Protein AF-A0A0R1V719-F1 (afdb_monomer)

Secondary structure (DSSP, 8-state):
-PEEEEEEE--TTS---TT-SEEEE-HHHHHHHHHSS--SS-S-HHHHHHHHHHHHTT--S-EEEE-TTTTSSHHHHHHHHHHHHHTT-SEEEEESBPSSP-SSS--BPPHHHHHHHHHHHHHH--TTSSEEEEEE--HHHHHHHHHHHHHHHHHHTT-SEEEEES--HHHHTT---SSEEEEE-TTS--EEEE-

Organism: NCBI:txid1423749

Mean predicted aligned error: 5.23 Å

pLDDT: mean 87.62, std 14.2, range [39.0, 98.62]

Radius of gyration: 15.35 Å; Cα contacts (8 Å, |Δi|>4): 385; chains: 1; bounding box: 34×35×38 Å

Sequence (195 aa):
MTMTKIIKKFHAATDVDPHAEIYYVDPTDFTQQFLGSPNEGLISGSEYIKFFGYLRQQTNQPMIADGQSGFGNPLNTYFTVKEFEYYGADIITINDQIFPSSTNQPKAADKYDFAGRIKAAIDAHQAASSEIWAKFDCFEEYGEAGLMERFQMAEQLGIDGAIFNRIPTDTINKITSSIKIATMNGDQAGQYHFE

Nearest PDB structures (foldseek):
  3b8i-assembly1_C  TM=9.139E-01  e=7.249E-12  Pseudomonas aeruginosa PAO1
  3b8i-assembly1_A  TM=8.740E-01  e=2.110E-11  Pseudomonas aeruginosa PAO1
  3b8i-assembly1_D  TM=8.810E-01  e=5.769E-11  Pseudomonas aeruginosa PAO1
  3eoo-assembly4_L  TM=8.649E-01  e=3.276E-11  Burkholderia pseudomallei 1655
  4iqe-assembly1_A  TM=8.303E-01  e=9.165E-10  Bacillus anthracis

Structure (mmCIF, N/CA/C/O backbone):
data_AF-A0A0R1V719-F1
#
_entry.id   AF-A0A0R1V719-F1
#
loop_
_atom_site.group_PDB
_atom_site.id
_atom_site.type_symbol
_atom_site.label_atom_id
_atom_site.label_alt_id
_atom_site.label_comp_id
_atom_site.label_asym_id
_atom_site.label_entity_id
_atom_site.label_seq_id
_atom_site.pdbx_PDB_ins_code
_atom_site.Cartn_x
_atom_site.Cartn_y
_atom_site.Cartn_z
_atom_site.occupancy
_atom_site.B_iso_or_equiv
_atom_site.auth_seq_id
_atom_site.auth_comp_id
_atom_site.auth_asym_id
_atom_site.auth_atom_id
_atom_site.pdbx_PDB_model_num
ATOM 1 N N . MET A 1 1 ? -17.915 17.485 -11.394 1.00 42.25 1 MET A N 1
ATOM 2 C CA . MET A 1 1 ? -17.016 18.433 -10.702 1.00 42.25 1 MET A CA 1
ATOM 3 C C . MET A 1 1 ? -16.173 17.565 -9.803 1.00 42.25 1 MET A C 1
ATOM 5 O O . MET A 1 1 ? -16.721 17.040 -8.845 1.00 42.25 1 MET A O 1
ATOM 9 N N . THR A 1 2 ? -14.926 17.324 -10.199 1.00 46.03 2 THR A N 1
ATOM 10 C CA . THR A 1 2 ? -13.982 16.447 -9.501 1.00 46.03 2 THR A CA 1
ATOM 11 C C . THR A 1 2 ? -13.874 16.908 -8.048 1.00 46.03 2 THR A C 1
ATOM 13 O O . THR A 1 2 ? -13.521 18.066 -7.806 1.00 46.03 2 THR A O 1
ATOM 16 N N . MET A 1 3 ? -14.266 16.074 -7.081 1.00 51.38 3 MET A N 1
ATOM 17 C CA . MET A 1 3 ? -14.085 16.420 -5.670 1.00 51.38 3 MET A CA 1
ATOM 18 C C . MET A 1 3 ? -12.651 16.083 -5.286 1.00 51.38 3 MET A C 1
ATOM 20 O O . MET A 1 3 ? -12.236 14.930 -5.372 1.00 51.38 3 MET A O 1
ATOM 24 N N . THR A 1 4 ? -11.893 17.090 -4.864 1.00 56.62 4 THR A N 1
ATOM 25 C CA . THR A 1 4 ? -10.553 16.881 -4.318 1.00 56.62 4 THR A CA 1
ATOM 26 C C . THR A 1 4 ? -10.663 16.779 -2.803 1.00 56.62 4 THR A C 1
ATOM 28 O O . THR A 1 4 ? -11.110 17.745 -2.187 1.00 56.62 4 THR A O 1
ATOM 31 N N . LYS A 1 5 ? -10.265 15.646 -2.205 1.00 62.75 5 LYS A N 1
ATOM 32 C CA . LYS A 1 5 ? -10.148 15.532 -0.740 1.00 62.75 5 LYS A CA 1
ATOM 33 C C . LYS A 1 5 ? -8.701 15.695 -0.290 1.00 62.75 5 LYS A C 1
ATOM 35 O O . LYS A 1 5 ? -7.787 15.187 -0.940 1.00 62.75 5 LYS A O 1
ATOM 40 N N . ILE A 1 6 ? -8.477 16.371 0.830 1.00 61.91 6 ILE A N 1
ATOM 41 C CA . ILE A 1 6 ? -7.132 16.558 1.389 1.00 61.91 6 ILE A CA 1
ATOM 42 C C . ILE A 1 6 ? -6.780 15.369 2.283 1.00 61.91 6 ILE A C 1
ATOM 44 O O . ILE A 1 6 ? -7.449 15.115 3.286 1.00 61.91 6 ILE A O 1
ATOM 48 N N . ILE A 1 7 ? -5.686 14.683 1.948 1.00 64.81 7 ILE A N 1
ATOM 49 C CA . ILE A 1 7 ? -5.080 13.668 2.810 1.00 64.81 7 ILE A CA 1
ATOM 50 C C . ILE A 1 7 ? -4.194 14.3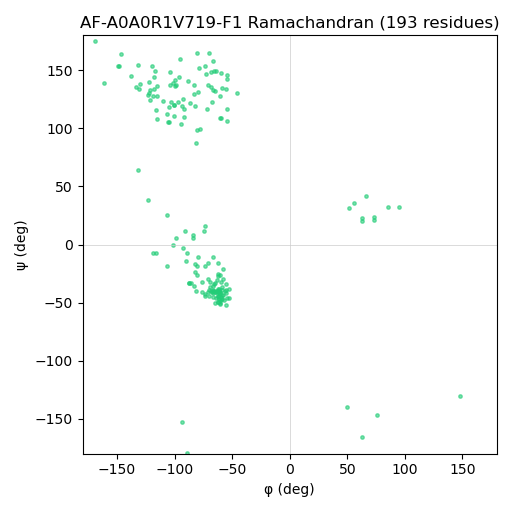85 3.808 1.00 64.81 7 ILE A C 1
ATOM 52 O O . ILE A 1 7 ? -3.337 15.179 3.421 1.00 64.81 7 ILE A O 1
ATOM 56 N N . LYS A 1 8 ? -4.349 14.087 5.095 1.00 69.94 8 LYS A N 1
ATOM 57 C CA . LYS A 1 8 ? -3.407 14.555 6.115 1.00 69.94 8 LYS A CA 1
ATOM 58 C C . LYS A 1 8 ? -2.696 13.371 6.738 1.00 69.94 8 LYS A C 1
ATOM 60 O O . LYS A 1 8 ? -3.317 12.360 7.045 1.00 69.94 8 LYS A O 1
ATOM 65 N N . LYS A 1 9 ? -1.385 13.484 6.938 1.00 71.94 9 LYS A N 1
ATOM 66 C CA . LYS A 1 9 ? -0.645 12.485 7.710 1.00 71.94 9 LYS A CA 1
ATOM 67 C C . LYS A 1 9 ? -1.144 12.508 9.149 1.00 71.94 9 LYS A C 1
ATOM 69 O O . LYS A 1 9 ? -1.257 13.589 9.738 1.00 71.94 9 LYS A O 1
ATOM 74 N N . PHE A 1 10 ? -1.429 11.338 9.708 1.00 72.69 10 PHE A N 1
ATOM 75 C CA . PHE A 1 10 ? -1.790 11.231 11.114 1.00 72.69 10 PHE A CA 1
ATOM 76 C C . PHE A 1 10 ? -0.529 11.317 11.975 1.00 72.69 10 PHE A C 1
ATOM 78 O O . PHE A 1 10 ? 0.170 10.329 12.185 1.00 72.69 10 PHE A O 1
ATOM 85 N N . HIS A 1 11 ? -0.269 12.494 12.534 1.00 68.44 11 HIS A N 1
ATOM 86 C CA . HIS A 1 11 ? 0.805 12.679 13.500 1.00 68.44 11 HIS A CA 1
ATOM 87 C C . HIS A 1 11 ? 0.240 12.544 14.917 1.00 68.44 11 HIS A C 1
ATOM 89 O O . HIS A 1 11 ? -0.401 13.457 15.428 1.00 68.44 11 HIS A O 1
ATOM 95 N N . ALA A 1 12 ? 0.497 11.405 15.564 1.00 58.25 12 ALA A N 1
ATOM 96 C CA . ALA A 1 12 ? -0.011 11.082 16.904 1.00 58.25 12 ALA A CA 1
ATOM 97 C C . ALA A 1 12 ? 0.380 12.096 18.002 1.00 58.25 12 ALA A C 1
ATOM 99 O O . ALA A 1 12 ? -0.260 12.151 19.047 1.00 58.25 12 ALA A O 1
ATOM 100 N N . ALA A 1 13 ? 1.442 12.877 17.775 1.00 55.28 13 ALA A N 1
ATOM 101 C CA . ALA A 1 13 ? 1.979 13.854 18.721 1.00 55.28 13 ALA A CA 1
ATOM 102 C C . ALA A 1 13 ? 1.359 15.262 18.604 1.00 55.28 13 ALA A C 1
ATOM 104 O O . ALA A 1 13 ? 1.668 16.125 19.424 1.00 55.28 13 ALA A O 1
ATOM 105 N N . THR A 1 14 ? 0.521 15.518 17.597 1.00 55.69 14 THR A N 1
ATOM 106 C CA . THR A 1 14 ? -0.147 16.813 17.381 1.00 55.69 14 THR A CA 1
ATOM 107 C C . THR A 1 14 ? -1.657 16.649 17.493 1.00 55.69 14 THR A C 1
ATOM 109 O O . THR A 1 14 ? -2.166 15.584 17.151 1.00 55.69 14 THR A O 1
ATOM 112 N N . ASP A 1 15 ? -2.365 17.690 17.948 1.00 58.31 15 ASP A N 1
ATOM 113 C CA . ASP A 1 15 ? -3.830 17.685 18.033 1.00 58.31 15 ASP A CA 1
ATOM 114 C C . ASP A 1 15 ? -4.452 17.141 16.737 1.00 58.31 15 ASP A C 1
ATOM 116 O O . ASP A 1 15 ? -4.083 17.556 15.634 1.00 58.31 15 ASP A O 1
ATOM 120 N N . VAL A 1 16 ? -5.383 16.190 16.881 1.00 65.31 16 VAL A N 1
ATOM 121 C CA . VAL A 1 16 ? -6.168 15.627 15.775 1.00 65.31 16 VAL A CA 1
ATOM 122 C C . VAL A 1 16 ? -6.841 16.788 15.053 1.00 65.31 16 VAL A C 1
ATOM 124 O O . VAL A 1 16 ? -7.768 17.392 15.585 1.00 65.31 16 VAL A O 1
ATOM 127 N N . ASP A 1 17 ? -6.348 17.125 13.861 1.00 67.50 17 ASP A N 1
ATOM 128 C CA . ASP A 1 17 ? -6.915 18.198 13.050 1.00 67.50 17 ASP A CA 1
ATOM 129 C C . ASP A 1 17 ? -8.387 17.889 12.707 1.00 67.50 17 ASP A C 1
ATOM 131 O O . ASP A 1 17 ? -8.650 17.021 11.868 1.00 67.50 17 ASP A O 1
ATOM 135 N N . PRO A 1 18 ? -9.366 18.605 13.291 1.00 63.94 18 PRO A N 1
ATOM 136 C CA . PRO A 1 18 ? -10.779 18.302 13.084 1.00 63.94 18 PRO A CA 1
ATOM 137 C C . PRO A 1 18 ? -11.237 18.561 11.639 1.00 63.94 18 PRO A C 1
ATOM 139 O O . PRO A 1 18 ? -12.340 18.161 11.269 1.00 63.94 18 PRO A O 1
ATOM 142 N N . HIS A 1 19 ? -10.406 19.217 10.823 1.00 68.75 19 HIS A N 1
ATOM 143 C CA . HIS A 1 19 ? -10.642 19.495 9.410 1.00 68.75 19 HIS A CA 1
ATOM 144 C C . HIS A 1 19 ? -9.936 18.505 8.472 1.00 68.75 19 HIS A C 1
ATOM 146 O O . HIS A 1 19 ? -9.922 18.726 7.261 1.00 68.75 19 HIS A O 1
ATOM 152 N N . ALA A 1 20 ? -9.293 17.452 8.984 1.00 68.56 20 ALA A N 1
ATOM 153 C CA . ALA A 1 20 ? -8.830 16.356 8.140 1.00 68.56 20 ALA A CA 1
ATOM 154 C C . ALA A 1 20 ? -10.037 15.598 7.570 1.00 68.56 20 ALA A C 1
ATOM 156 O O . ALA A 1 20 ? -10.872 15.101 8.321 1.00 68.56 20 ALA A O 1
ATOM 157 N N . GLU A 1 21 ? -10.124 15.500 6.244 1.00 79.06 21 GLU A N 1
ATOM 158 C CA . GLU A 1 21 ? -11.184 14.727 5.580 1.00 79.06 21 GLU A CA 1
ATOM 159 C C . GLU A 1 21 ? -10.873 13.230 5.560 1.00 79.06 21 GLU A C 1
ATOM 161 O O .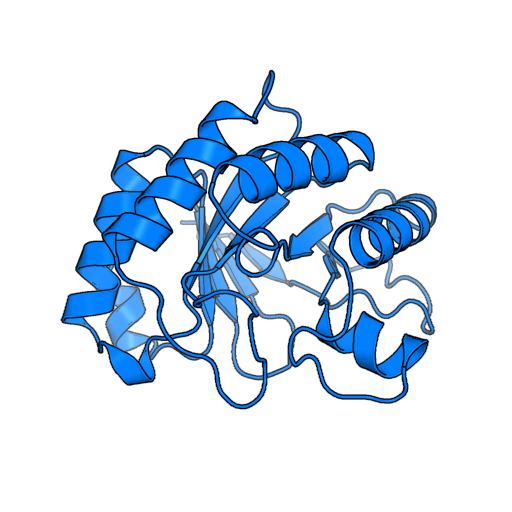 GLU A 1 21 ? -11.776 12.400 5.466 1.00 79.06 21 GLU A O 1
ATOM 166 N N . ILE A 1 22 ? -9.584 12.901 5.615 1.00 85.75 22 ILE A N 1
ATOM 167 C CA . ILE A 1 22 ? -9.057 11.548 5.701 1.00 85.75 22 ILE A CA 1
ATOM 168 C C . ILE A 1 22 ? -7.615 11.599 6.203 1.00 85.75 22 ILE A C 1
ATOM 170 O O . ILE A 1 22 ? -6.818 12.459 5.806 1.00 85.75 22 ILE A O 1
ATOM 174 N N . TYR A 1 23 ? -7.279 10.665 7.080 1.00 89.00 23 TYR A N 1
ATOM 175 C CA . TYR A 1 23 ? -5.934 10.504 7.597 1.00 89.00 23 TYR A CA 1
ATOM 176 C C . TYR A 1 23 ? -5.191 9.393 6.879 1.00 89.00 23 TYR A C 1
ATOM 178 O O . TYR A 1 23 ? -5.719 8.305 6.699 1.00 89.00 23 TYR A O 1
ATOM 186 N N . TYR A 1 24 ? -3.935 9.640 6.538 1.00 89.69 24 TYR A N 1
ATOM 187 C CA . TYR A 1 24 ? -3.004 8.609 6.103 1.00 89.69 24 TYR A CA 1
ATOM 188 C C . TYR A 1 24 ? -2.055 8.277 7.246 1.00 89.69 24 TYR A C 1
ATOM 190 O O . TYR A 1 24 ? -1.386 9.166 7.780 1.00 89.69 24 TYR A O 1
ATOM 198 N N . VAL A 1 25 ? -2.020 7.009 7.641 1.00 91.38 25 VAL A N 1
ATOM 199 C CA . VAL A 1 25 ? -1.093 6.522 8.660 1.00 91.38 25 VAL A CA 1
ATOM 200 C C . VAL A 1 25 ? 0.153 6.024 7.945 1.00 91.38 25 VAL A C 1
ATOM 202 O O . VAL A 1 25 ? 0.111 5.006 7.265 1.00 91.38 25 VAL A O 1
ATOM 205 N N . ASP A 1 26 ? 1.261 6.746 8.089 1.00 88.38 26 ASP A N 1
ATOM 206 C CA . ASP A 1 26 ? 2.525 6.422 7.426 1.00 88.38 26 ASP A CA 1
ATOM 207 C C . ASP A 1 26 ? 3.403 5.544 8.344 1.00 88.38 26 ASP A C 1
ATOM 209 O O . ASP A 1 26 ? 3.679 5.942 9.483 1.00 88.38 26 ASP A O 1
ATOM 213 N N . PRO A 1 27 ? 3.876 4.365 7.901 1.00 89.69 27 PRO A N 1
ATOM 214 C CA . PRO A 1 27 ? 4.807 3.544 8.672 1.00 89.69 27 PRO A CA 1
ATOM 215 C C . PRO A 1 27 ? 6.125 4.265 8.974 1.00 89.69 27 PRO A C 1
ATOM 217 O O . PRO A 1 27 ? 6.740 3.981 9.998 1.00 89.69 27 PRO A O 1
ATOM 220 N N . THR A 1 28 ? 6.537 5.235 8.158 1.00 87.56 28 THR A N 1
ATOM 221 C CA . THR A 1 28 ? 7.732 6.063 8.393 1.00 87.56 28 THR A CA 1
ATOM 222 C C . THR A 1 28 ? 7.615 6.903 9.656 1.00 87.56 28 THR A C 1
ATOM 224 O O . THR A 1 28 ? 8.571 7.001 10.428 1.00 87.56 28 THR A O 1
ATOM 227 N N . ASP A 1 29 ? 6.431 7.455 9.922 1.00 84.38 29 ASP A N 1
ATOM 228 C CA . ASP A 1 29 ? 6.191 8.226 11.141 1.00 84.38 29 ASP A CA 1
ATOM 229 C C . ASP A 1 29 ? 6.274 7.307 12.367 1.00 84.38 29 ASP A C 1
ATOM 231 O O . ASP A 1 29 ? 6.863 7.675 13.387 1.00 84.38 29 ASP A O 1
ATOM 235 N N . PHE A 1 30 ? 5.753 6.081 12.248 1.00 88.75 30 PHE A N 1
ATOM 236 C CA . PHE A 1 30 ? 5.848 5.077 13.302 1.00 88.75 30 PHE A CA 1
ATOM 237 C C . PHE A 1 30 ? 7.296 4.646 13.564 1.00 88.75 30 PHE A C 1
ATOM 239 O O . PHE A 1 30 ? 7.730 4.697 14.713 1.00 88.75 30 PHE A O 1
ATOM 246 N N . THR A 1 31 ? 8.079 4.273 12.543 1.00 90.38 31 THR A N 1
ATOM 247 C CA . THR A 1 31 ? 9.481 3.853 12.747 1.00 90.38 31 THR A CA 1
ATOM 248 C C . THR A 1 31 ? 10.323 4.971 13.342 1.00 90.38 31 THR A C 1
ATOM 250 O O . THR A 1 31 ? 11.131 4.727 14.241 1.00 90.38 31 THR A O 1
ATOM 253 N N . GLN A 1 32 ? 10.111 6.209 12.892 1.00 88.19 32 GLN A N 1
ATOM 254 C CA . GLN A 1 32 ? 10.855 7.357 13.391 1.00 88.19 32 GLN A CA 1
ATOM 255 C C . GLN A 1 32 ? 10.530 7.648 14.860 1.00 88.19 32 GLN A C 1
ATOM 257 O O . GLN A 1 32 ? 11.436 7.956 15.632 1.00 88.19 32 GLN A O 1
ATOM 262 N N . GLN A 1 33 ? 9.265 7.533 15.267 1.00 85.94 33 GLN A N 1
ATOM 263 C CA . GLN A 1 33 ? 8.849 7.768 16.654 1.00 85.94 33 GLN A CA 1
ATOM 264 C C . GLN A 1 33 ? 9.210 6.602 17.579 1.00 85.94 33 GLN A C 1
ATOM 266 O O . GLN A 1 33 ? 9.648 6.822 18.706 1.00 85.94 33 GLN A O 1
ATOM 271 N N . PHE A 1 34 ? 9.028 5.368 17.111 1.00 87.62 34 PHE A N 1
ATOM 272 C CA . PHE A 1 34 ? 9.195 4.166 17.922 1.00 87.62 34 PHE A CA 1
ATOM 273 C C . PHE A 1 34 ? 10.661 3.738 18.045 1.00 87.62 34 PHE A C 1
ATOM 275 O O . PHE A 1 34 ? 11.097 3.341 19.123 1.00 87.62 34 PHE A O 1
ATOM 282 N N . LEU A 1 35 ? 11.434 3.844 16.958 1.00 90.56 35 LEU A N 1
ATOM 283 C CA . LEU A 1 35 ? 12.819 3.363 16.879 1.00 90.56 35 LEU A CA 1
ATOM 284 C C . LEU A 1 35 ? 13.851 4.479 16.669 1.00 90.56 35 LEU A C 1
ATOM 286 O O . LEU A 1 35 ? 15.050 4.197 16.655 1.00 90.56 35 LEU A O 1
ATOM 290 N N . GLY A 1 36 ? 13.430 5.727 16.432 1.00 90.44 36 GLY A N 1
ATOM 291 C CA . GLY A 1 36 ? 14.355 6.801 16.052 1.00 90.44 36 GLY A CA 1
ATOM 292 C C . GLY A 1 36 ? 15.060 6.549 14.714 1.00 90.44 36 GLY A C 1
ATOM 293 O O . GLY A 1 36 ? 16.135 7.099 14.490 1.00 90.44 36 GLY A O 1
ATOM 294 N N . SER A 1 37 ? 14.497 5.680 13.868 1.00 90.00 37 SER A N 1
ATOM 295 C CA . SER A 1 37 ? 15.168 5.082 12.709 1.00 90.00 37 SER A CA 1
ATOM 296 C C . SER A 1 37 ? 14.314 5.179 11.437 1.00 90.00 37 SER A C 1
ATOM 298 O O . SER A 1 37 ? 13.082 5.235 11.531 1.00 90.00 37 SER A O 1
ATOM 300 N N . PRO A 1 38 ? 14.940 5.165 10.244 1.00 87.75 38 PRO A N 1
ATOM 301 C CA . PRO A 1 38 ? 14.213 5.180 8.979 1.00 87.75 38 PRO A CA 1
ATOM 302 C C . PRO A 1 38 ? 13.413 3.888 8.762 1.00 87.75 38 PRO A C 1
ATOM 304 O O . PRO A 1 38 ? 13.729 2.830 9.313 1.00 87.75 38 PRO A O 1
ATOM 307 N N . ASN A 1 39 ? 12.387 3.972 7.917 1.00 88.50 39 ASN A N 1
ATOM 308 C CA . ASN A 1 39 ? 11.540 2.840 7.563 1.00 88.50 39 ASN A CA 1
ATOM 309 C C . ASN A 1 39 ? 12.186 1.968 6.481 1.00 88.50 39 ASN A C 1
ATOM 311 O O . ASN A 1 39 ? 11.979 2.162 5.282 1.00 88.50 39 ASN A O 1
ATOM 315 N N . GLU A 1 40 ? 12.996 1.025 6.958 1.00 91.81 40 GLU A N 1
ATOM 316 C CA . GLU A 1 40 ? 13.825 0.101 6.175 1.00 91.81 40 GLU A CA 1
ATOM 317 C C . GLU A 1 40 ? 13.506 -1.366 6.519 1.00 91.81 40 GLU A C 1
ATOM 319 O O . GLU A 1 40 ? 14.402 -2.195 6.679 1.00 91.81 40 GLU A O 1
ATOM 324 N N . GLY A 1 41 ? 12.225 -1.686 6.740 1.00 90.62 41 GLY A N 1
ATOM 325 C CA . GLY A 1 41 ? 11.809 -3.046 7.110 1.00 90.62 41 GLY A CA 1
ATOM 326 C C . GLY A 1 41 ? 12.147 -3.467 8.538 1.00 90.62 41 GLY A C 1
ATOM 327 O O . GLY A 1 41 ? 12.252 -4.658 8.816 1.00 90.62 41 GLY A O 1
ATOM 328 N N . LEU A 1 42 ? 12.364 -2.502 9.435 1.00 91.50 42 LEU A N 1
ATOM 329 C CA . LEU A 1 42 ? 12.803 -2.759 10.813 1.00 91.50 42 LEU A CA 1
ATOM 330 C C . LEU A 1 42 ? 11.667 -3.175 11.758 1.00 91.50 42 LEU A C 1
ATOM 332 O O . LEU A 1 42 ? 11.934 -3.704 12.833 1.00 91.50 42 LEU A O 1
ATOM 336 N N . ILE A 1 43 ? 10.420 -2.905 11.376 1.00 91.88 43 ILE A N 1
ATOM 337 C CA . ILE A 1 43 ? 9.229 -3.161 12.188 1.00 91.88 43 ILE A CA 1
ATOM 338 C C . ILE A 1 43 ? 8.485 -4.391 11.686 1.00 91.88 43 ILE A C 1
ATOM 340 O O . ILE A 1 43 ? 8.443 -4.672 10.486 1.00 91.88 43 ILE A O 1
ATOM 344 N N . SER A 1 44 ? 7.843 -5.106 12.603 1.00 93.62 44 SER A N 1
ATOM 345 C CA . SER A 1 44 ? 6.875 -6.133 12.230 1.00 93.62 44 SER A CA 1
ATOM 346 C C . SER A 1 44 ? 5.525 -5.514 11.856 1.00 93.62 44 SER A C 1
ATOM 348 O O . SER A 1 44 ? 5.120 -4.483 12.401 1.00 93.62 44 SER A O 1
ATOM 350 N N . GLY A 1 45 ? 4.775 -6.201 10.987 1.00 94.81 45 GLY A N 1
ATOM 351 C CA . GLY A 1 45 ? 3.394 -5.819 10.681 1.00 94.81 45 GLY A CA 1
ATOM 352 C C . GLY A 1 45 ? 2.522 -5.756 11.937 1.00 94.81 45 GLY A C 1
ATOM 353 O O . GLY A 1 45 ? 1.784 -4.796 12.120 1.00 94.81 45 GLY A O 1
ATOM 354 N N . SER A 1 46 ? 2.684 -6.702 12.867 1.00 95.19 46 SER A N 1
ATOM 355 C CA . SER A 1 46 ? 1.928 -6.730 14.125 1.00 95.19 46 SER A CA 1
ATOM 356 C C . SER A 1 46 ? 2.158 -5.506 15.021 1.00 95.19 46 SER A C 1
ATOM 358 O O . SER A 1 46 ? 1.215 -5.024 15.649 1.00 95.19 46 SER A O 1
ATOM 360 N N . GLU A 1 47 ? 3.389 -4.986 15.098 1.00 95.12 47 GLU A N 1
ATOM 361 C CA . GLU A 1 47 ? 3.683 -3.775 15.881 1.00 95.12 47 GLU A CA 1
ATOM 362 C C . GLU A 1 47 ? 2.996 -2.554 15.272 1.00 95.12 47 GLU A C 1
ATOM 364 O O . GLU A 1 47 ? 2.355 -1.776 15.982 1.00 95.12 47 GLU A O 1
ATOM 369 N N . TYR A 1 48 ? 3.083 -2.429 13.950 1.00 95.88 48 TYR A N 1
ATOM 370 C CA . TYR A 1 48 ? 2.514 -1.311 13.216 1.00 95.88 48 TYR A CA 1
ATOM 371 C C . TYR A 1 48 ? 0.980 -1.327 13.191 1.00 95.88 48 TYR A C 1
ATOM 373 O O . TYR A 1 48 ? 0.345 -0.310 13.463 1.00 95.88 48 TYR A O 1
ATOM 381 N N . ILE A 1 49 ? 0.365 -2.485 12.948 1.00 96.50 49 ILE A N 1
ATOM 382 C CA . ILE A 1 49 ? -1.094 -2.648 12.954 1.00 96.50 49 ILE A CA 1
ATOM 383 C C . ILE A 1 49 ? -1.670 -2.333 14.342 1.00 96.50 49 ILE A C 1
ATOM 385 O O . ILE A 1 49 ? -2.684 -1.645 14.474 1.00 96.50 49 ILE A O 1
ATOM 389 N N . LYS A 1 50 ? -0.993 -2.766 15.410 1.00 95.44 50 LYS A N 1
ATOM 390 C CA . LYS A 1 50 ? -1.401 -2.424 16.776 1.00 95.44 50 LYS A CA 1
ATOM 391 C C . LYS A 1 50 ? -1.315 -0.919 17.038 1.00 95.44 50 LYS A C 1
ATOM 393 O O . LYS A 1 50 ? -2.205 -0.365 17.682 1.00 95.44 50 LYS A O 1
ATOM 398 N N . PHE A 1 51 ? -0.272 -0.260 16.532 1.00 94.19 51 PHE A N 1
ATOM 399 C CA . PHE A 1 51 ? -0.154 1.195 16.589 1.00 94.19 51 PHE A CA 1
ATOM 400 C C . PHE A 1 51 ? -1.287 1.895 15.829 1.00 94.19 51 PHE A C 1
ATOM 402 O O . PHE A 1 51 ? -1.912 2.797 16.387 1.00 94.19 51 PHE A O 1
ATOM 409 N N . PHE A 1 52 ? -1.626 1.430 14.623 1.00 95.19 52 PHE A N 1
ATOM 410 C CA . PHE A 1 52 ? -2.782 1.917 13.865 1.00 95.19 52 PHE A CA 1
ATOM 411 C C . PHE A 1 52 ? -4.071 1.865 14.702 1.00 95.19 52 PHE A C 1
ATOM 413 O O . PHE A 1 52 ? -4.793 2.858 14.793 1.00 95.19 52 PHE A O 1
ATOM 420 N N . GLY A 1 53 ? -4.316 0.751 15.400 1.00 95.00 53 GLY A N 1
ATOM 421 C CA . GLY A 1 53 ? -5.470 0.601 16.291 1.00 95.00 53 GLY A CA 1
ATOM 422 C C . GLY A 1 53 ? -5.521 1.619 17.438 1.00 95.00 53 GLY A C 1
ATOM 423 O O . GLY A 1 53 ? -6.610 2.031 17.840 1.00 95.00 53 GLY A O 1
ATOM 424 N N . TYR A 1 54 ? -4.374 2.073 17.955 1.00 93.44 54 TYR A N 1
ATOM 425 C CA . TYR A 1 54 ? -4.340 3.156 18.947 1.00 93.44 54 TYR A CA 1
ATOM 426 C C . TYR A 1 54 ? -4.723 4.507 18.342 1.00 93.44 54 TYR A C 1
ATOM 428 O O . TYR A 1 54 ? -5.453 5.266 18.980 1.00 93.44 54 TYR A O 1
ATOM 436 N N . LEU A 1 55 ? -4.281 4.793 17.114 1.00 91.62 55 LEU A N 1
ATOM 437 C CA . LEU A 1 55 ? -4.653 6.019 16.402 1.00 91.62 55 LEU A CA 1
ATOM 438 C C . LEU A 1 55 ? -6.142 6.044 16.065 1.00 91.62 55 LEU A C 1
ATOM 440 O O . LEU A 1 55 ? -6.793 7.070 16.259 1.00 91.62 55 LEU A O 1
ATOM 444 N N . ARG A 1 56 ? -6.709 4.903 15.653 1.00 92.19 56 ARG A N 1
ATOM 445 C CA . ARG A 1 56 ? -8.144 4.786 15.367 1.00 92.19 56 ARG A CA 1
ATOM 446 C C . ARG A 1 56 ? -9.021 5.142 16.566 1.00 92.19 56 ARG A C 1
ATOM 448 O O . ARG A 1 56 ? -10.110 5.669 16.388 1.00 92.19 56 ARG A O 1
ATOM 455 N N . GLN A 1 57 ? -8.556 4.922 17.796 1.00 92.38 57 GLN A N 1
ATOM 456 C CA . GLN A 1 57 ? -9.302 5.318 18.999 1.00 92.38 57 GLN A CA 1
ATOM 457 C C . GLN A 1 57 ? -9.340 6.837 19.226 1.00 92.38 57 GLN A C 1
ATOM 459 O O . GLN A 1 57 ? -10.158 7.308 20.013 1.00 92.38 57 GLN A O 1
ATOM 464 N N . GLN A 1 58 ? -8.473 7.604 18.560 1.00 90.12 58 GLN A N 1
ATOM 465 C CA . GLN A 1 58 ? -8.389 9.059 18.717 1.00 90.12 58 GLN A CA 1
ATOM 466 C C . GLN A 1 58 ? -9.290 9.823 17.740 1.00 90.12 58 GLN A C 1
ATOM 468 O O . GLN A 1 58 ? -9.504 11.020 17.923 1.00 90.12 58 GLN A O 1
ATOM 473 N N . THR A 1 59 ? -9.818 9.174 16.697 1.00 87.50 59 THR A N 1
ATOM 474 C CA . THR A 1 59 ? -10.649 9.842 15.690 1.00 87.50 59 THR A CA 1
ATOM 475 C C . THR A 1 59 ? -11.695 8.920 15.075 1.00 87.50 59 THR A C 1
ATOM 477 O O . THR A 1 59 ? -11.506 7.714 14.960 1.00 87.50 59 THR A O 1
ATOM 480 N N . ASN A 1 60 ? -12.791 9.514 14.608 1.00 88.44 60 ASN A N 1
ATOM 481 C CA . ASN A 1 60 ? -13.754 8.834 13.743 1.00 88.44 60 ASN A CA 1
ATOM 482 C C . ASN A 1 60 ? -13.605 9.219 12.265 1.00 88.44 60 ASN A C 1
ATOM 484 O O . ASN A 1 60 ? -14.378 8.728 11.445 1.00 88.44 60 ASN A O 1
ATOM 488 N N . GLN A 1 61 ? -12.655 10.101 11.930 1.00 89.12 61 GLN A N 1
ATOM 489 C CA . GLN A 1 61 ? -12.375 10.441 10.536 1.00 89.12 61 GLN A CA 1
ATOM 490 C C . GLN A 1 61 ? -11.864 9.209 9.778 1.00 89.12 61 GLN A C 1
ATOM 492 O O . GLN A 1 61 ? -11.197 8.373 10.394 1.00 89.12 61 GLN A O 1
ATOM 497 N N . PRO A 1 62 ? -12.134 9.101 8.464 1.00 90.94 62 PRO A N 1
ATOM 498 C CA . PRO A 1 62 ? -11.614 8.013 7.649 1.00 90.94 62 PRO A CA 1
ATOM 499 C C . PRO A 1 62 ? -10.088 7.895 7.745 1.00 90.94 62 PRO A C 1
ATOM 501 O O . PRO A 1 62 ? -9.384 8.909 7.796 1.00 90.94 62 PRO A O 1
ATOM 504 N N . MET A 1 63 ? -9.570 6.668 7.750 1.00 92.31 63 MET A N 1
ATOM 505 C CA . MET A 1 63 ? -8.144 6.368 7.875 1.00 92.31 63 MET A CA 1
ATOM 506 C C . MET A 1 63 ? -7.665 5.385 6.806 1.00 92.31 63 MET A C 1
ATOM 508 O O . MET A 1 63 ? -8.263 4.332 6.588 1.00 92.31 63 MET A O 1
ATOM 512 N N . ILE A 1 64 ? -6.529 5.715 6.197 1.00 94.19 64 ILE A N 1
ATOM 513 C CA . ILE A 1 64 ? -5.767 4.845 5.306 1.00 94.19 64 ILE A CA 1
ATOM 514 C C . ILE A 1 64 ? -4.653 4.195 6.116 1.00 94.19 64 ILE A C 1
ATOM 516 O O . ILE A 1 64 ? -3.814 4.893 6.695 1.00 94.19 64 ILE A O 1
ATOM 520 N N . ALA A 1 65 ? -4.634 2.871 6.127 1.00 95.44 65 ALA A N 1
ATOM 521 C CA . ALA A 1 65 ? -3.534 2.068 6.628 1.00 95.44 65 ALA A CA 1
ATOM 522 C C . ALA A 1 65 ? -2.566 1.741 5.481 1.00 95.44 65 ALA A C 1
ATOM 524 O O . ALA A 1 65 ? -2.944 1.039 4.538 1.00 95.44 65 ALA A O 1
ATOM 525 N N . ASP A 1 66 ? -1.315 2.211 5.554 1.00 95.12 66 ASP A N 1
ATOM 526 C CA . ASP A 1 66 ? -0.284 1.778 4.606 1.00 95.12 66 ASP A CA 1
ATOM 527 C C . ASP A 1 66 ? 0.290 0.420 5.022 1.00 95.12 66 ASP A C 1
ATOM 529 O O . ASP A 1 66 ? 1.168 0.315 5.877 1.00 95.12 66 ASP A O 1
ATOM 533 N N . GLY A 1 67 ? -0.212 -0.642 4.392 1.00 96.06 67 GLY A N 1
ATOM 534 C CA . GLY A 1 67 ? 0.209 -2.020 4.625 1.00 96.06 67 GLY A CA 1
ATOM 535 C C . GLY A 1 67 ? 1.568 -2.394 4.029 1.00 96.06 67 GLY A C 1
ATOM 536 O O . GLY A 1 67 ? 1.890 -3.583 3.985 1.00 96.06 67 GLY A O 1
ATOM 537 N N . GLN A 1 68 ? 2.364 -1.425 3.566 1.00 95.69 68 GLN A N 1
ATOM 538 C CA . GLN A 1 68 ? 3.650 -1.625 2.900 1.00 95.69 68 GLN A CA 1
ATOM 539 C C . GLN A 1 68 ? 3.539 -2.663 1.773 1.00 95.69 68 GLN A C 1
ATOM 541 O O . GLN A 1 68 ? 2.547 -2.726 1.052 1.00 95.69 68 GLN A O 1
ATOM 546 N N . SER A 1 69 ? 4.540 -3.527 1.643 1.00 96.25 69 SER A N 1
ATOM 547 C CA . SER A 1 69 ? 4.565 -4.686 0.756 1.00 96.25 69 SER A CA 1
ATOM 548 C C . SER A 1 69 ? 3.675 -5.847 1.244 1.00 96.25 69 SER A C 1
ATOM 550 O O . SER A 1 69 ? 3.848 -6.975 0.784 1.00 96.25 69 SER A O 1
ATOM 552 N N . GLY A 1 70 ? 2.753 -5.625 2.187 1.00 96.56 70 GLY A N 1
ATOM 553 C CA . GLY A 1 70 ? 1.942 -6.677 2.812 1.00 96.56 70 GLY A CA 1
ATOM 554 C C . GLY A 1 70 ? 2.724 -7.548 3.801 1.00 96.56 70 GLY A C 1
ATOM 555 O O . GLY A 1 70 ? 2.357 -8.701 4.019 1.00 96.56 70 GLY A O 1
ATOM 556 N N . PHE A 1 71 ? 3.826 -7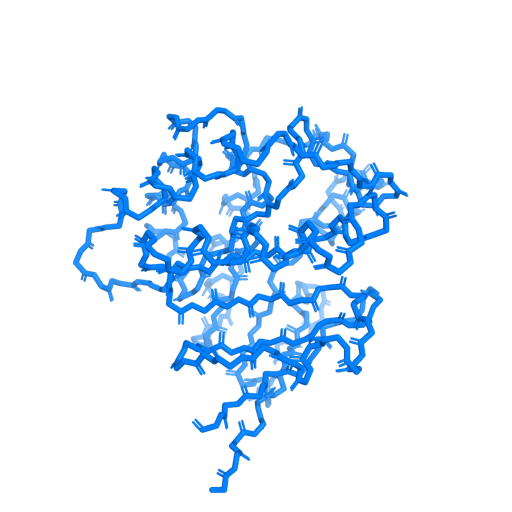.012 4.342 1.00 96.94 71 PHE A N 1
ATOM 557 C CA . PHE A 1 71 ? 4.684 -7.615 5.374 1.00 96.94 71 PHE A CA 1
ATOM 558 C C . PHE A 1 71 ? 5.164 -9.051 5.093 1.00 96.94 71 PHE A C 1
ATOM 560 O O . PHE A 1 71 ? 5.379 -9.838 6.018 1.00 96.94 71 PHE A O 1
ATOM 567 N N . GLY A 1 72 ? 5.349 -9.403 3.818 1.00 95.69 72 GLY A N 1
ATOM 568 C CA . GLY A 1 72 ? 5.919 -10.684 3.415 1.00 95.69 72 GLY A CA 1
ATOM 569 C C . GLY A 1 72 ? 5.351 -11.196 2.098 1.00 95.69 72 GLY A C 1
ATOM 570 O O . GLY A 1 72 ? 5.328 -10.491 1.092 1.00 95.69 72 GLY A O 1
ATOM 571 N N . ASN A 1 73 ? 4.932 -12.459 2.102 1.00 97.25 73 ASN A N 1
ATOM 572 C CA . ASN A 1 73 ? 4.358 -13.135 0.941 1.00 97.25 73 ASN A CA 1
ATOM 573 C C . ASN A 1 73 ? 2.820 -12.936 0.876 1.00 97.25 73 ASN A C 1
ATOM 575 O O . ASN A 1 73 ? 2.245 -12.314 1.770 1.00 97.25 73 ASN A O 1
ATOM 579 N N . PRO A 1 74 ? 2.116 -13.497 -0.128 1.00 98.12 74 PRO A N 1
ATOM 580 C CA . PRO A 1 74 ? 0.661 -13.361 -0.235 1.00 98.12 74 PRO A CA 1
ATOM 581 C C . PRO A 1 74 ? -0.133 -13.820 1.003 1.00 98.12 74 PRO A C 1
ATOM 583 O O . PRO A 1 74 ? -1.138 -13.203 1.340 1.00 98.12 74 PRO A O 1
ATOM 586 N N . LEU A 1 75 ? 0.311 -14.853 1.730 1.00 97.50 75 LEU A N 1
ATOM 587 C CA . LEU A 1 75 ? -0.351 -15.274 2.972 1.00 97.50 75 LEU A CA 1
ATOM 588 C C . LEU A 1 75 ? -0.178 -14.233 4.080 1.00 97.50 75 LEU A C 1
ATOM 590 O O . LEU A 1 75 ? -1.130 -13.966 4.808 1.00 97.50 75 LEU A O 1
ATOM 594 N N . ASN A 1 76 ? 1.006 -13.622 4.194 1.00 97.88 76 ASN A N 1
ATOM 595 C CA . ASN A 1 76 ? 1.206 -12.500 5.113 1.00 97.88 76 ASN A CA 1
ATOM 596 C C . ASN A 1 76 ? 0.271 -11.345 4.752 1.00 97.88 76 ASN A C 1
ATOM 598 O O . ASN A 1 76 ? -0.443 -10.858 5.621 1.00 97.88 76 ASN A O 1
ATOM 602 N N . THR A 1 77 ? 0.198 -10.997 3.463 1.00 98.25 77 THR A N 1
ATOM 603 C CA . THR A 1 77 ? -0.676 -9.927 2.966 1.00 98.25 77 THR A CA 1
ATOM 604 C C . THR A 1 77 ? -2.143 -10.186 3.302 1.00 98.25 77 THR A C 1
ATOM 606 O O . THR A 1 77 ? -2.824 -9.281 3.778 1.00 98.25 77 THR A O 1
ATOM 609 N N . TYR A 1 78 ? -2.614 -11.426 3.128 1.00 97.50 78 TYR A N 1
ATOM 610 C CA . TYR A 1 78 ? -3.974 -11.816 3.496 1.00 97.50 78 TYR A CA 1
ATOM 611 C C . TYR A 1 78 ? -4.265 -11.492 4.970 1.00 97.50 78 TYR A C 1
ATOM 613 O O . TYR A 1 78 ? -5.241 -10.815 5.281 1.00 97.50 78 TYR A O 1
ATOM 621 N N . PHE A 1 79 ? -3.402 -11.929 5.894 1.00 96.38 79 PHE A N 1
ATOM 622 C CA . PHE A 1 79 ? -3.606 -11.670 7.324 1.00 96.38 79 PHE A CA 1
ATOM 623 C C . PHE A 1 79 ? -3.429 -10.197 7.695 1.00 96.38 79 PHE A C 1
ATOM 625 O O . PHE A 1 79 ? -4.206 -9.694 8.501 1.00 96.38 79 PHE A O 1
ATOM 632 N N . THR A 1 80 ? -2.485 -9.488 7.073 1.00 96.75 80 THR A N 1
ATOM 633 C CA . THR A 1 80 ? -2.315 -8.039 7.245 1.00 96.75 80 THR A CA 1
ATOM 634 C C . THR A 1 80 ? -3.614 -7.289 6.962 1.00 96.75 80 THR A C 1
ATOM 636 O O . THR A 1 80 ? -4.017 -6.454 7.769 1.00 96.75 80 THR A O 1
ATOM 639 N N . VAL A 1 81 ? -4.305 -7.613 5.864 1.00 96.94 81 VAL A N 1
ATOM 640 C CA . VAL A 1 81 ? -5.599 -6.994 5.537 1.00 96.94 81 VAL A CA 1
ATOM 641 C C . VAL A 1 81 ? -6.642 -7.297 6.610 1.00 96.94 81 VAL A C 1
ATOM 643 O O . VAL A 1 81 ? -7.253 -6.368 7.134 1.00 96.94 81 VAL A O 1
ATOM 646 N N . LYS A 1 82 ? -6.793 -8.569 7.010 1.00 95.69 82 LYS A N 1
ATOM 647 C CA . LYS A 1 82 ? -7.748 -8.968 8.063 1.00 95.69 82 LYS A CA 1
ATOM 648 C C . LYS A 1 82 ? -7.528 -8.204 9.367 1.00 95.69 82 LYS A C 1
ATOM 650 O O . LYS A 1 82 ? -8.492 -7.834 10.034 1.00 95.69 82 LYS A O 1
ATOM 655 N N . GLU A 1 83 ? -6.274 -8.017 9.764 1.00 96.06 83 GLU A N 1
ATOM 656 C CA . GLU A 1 83 ? -5.954 -7.338 11.015 1.00 96.06 83 GLU A CA 1
ATOM 657 C C . GLU A 1 83 ? -6.197 -5.827 10.920 1.00 96.06 83 GLU A C 1
ATOM 659 O O . GLU A 1 83 ? -6.802 -5.266 11.830 1.00 96.06 83 GLU A O 1
ATOM 664 N N . PHE A 1 84 ? -5.816 -5.160 9.826 1.00 96.44 84 PHE A N 1
ATOM 665 C CA . PHE A 1 84 ? -6.150 -3.741 9.649 1.00 96.44 84 PHE A CA 1
ATOM 666 C C . PHE A 1 84 ? -7.662 -3.492 9.625 1.00 96.44 84 PHE A C 1
ATOM 668 O O . PHE A 1 84 ? -8.124 -2.559 10.282 1.00 96.44 84 PHE A O 1
ATOM 675 N N . GLU A 1 85 ? -8.434 -4.342 8.940 1.00 95.12 85 GLU A N 1
ATOM 676 C CA . GLU A 1 85 ? -9.904 -4.295 8.973 1.00 95.12 85 GLU A CA 1
ATOM 677 C C . GLU A 1 85 ? -10.427 -4.423 10.406 1.00 95.12 85 GLU A C 1
ATOM 679 O O . GLU A 1 85 ? -11.248 -3.622 10.850 1.00 95.12 85 GLU A O 1
ATOM 684 N N . TYR A 1 86 ? -9.915 -5.400 11.162 1.00 94.25 86 TYR A N 1
ATOM 685 C CA . TYR A 1 86 ? -10.289 -5.601 12.561 1.00 94.25 86 TYR A CA 1
ATOM 686 C C . TYR A 1 86 ? -10.003 -4.365 13.429 1.00 94.25 86 TYR A C 1
ATOM 688 O O . TYR A 1 86 ? -10.791 -4.035 14.317 1.00 94.25 86 TYR A O 1
ATOM 696 N N . TYR A 1 87 ? -8.904 -3.657 13.161 1.00 95.19 87 TYR A N 1
ATOM 697 C CA . TYR A 1 87 ? -8.547 -2.411 13.843 1.00 95.19 87 TYR A CA 1
ATOM 698 C C . TYR A 1 87 ? -9.218 -1.155 13.259 1.00 95.19 87 TYR A C 1
ATOM 700 O O . TYR A 1 87 ? -8.951 -0.054 13.743 1.00 95.19 87 TYR A O 1
ATOM 708 N N . GLY A 1 88 ? -10.127 -1.304 12.290 1.00 93.75 88 GLY A N 1
ATOM 709 C CA . GLY A 1 88 ? -10.990 -0.231 11.794 1.00 93.75 88 GLY A CA 1
ATOM 710 C C . GLY A 1 88 ? -10.375 0.639 10.699 1.00 93.75 88 GLY A C 1
ATOM 711 O O . GLY A 1 88 ? -10.647 1.840 10.662 1.00 93.75 88 GLY A O 1
ATOM 712 N N . ALA A 1 89 ? -9.523 0.073 9.842 1.00 94.94 89 ALA A N 1
ATOM 713 C CA . ALA A 1 89 ? -9.073 0.759 8.634 1.00 94.94 89 ALA A CA 1
ATOM 714 C C . ALA A 1 89 ? -10.229 0.955 7.643 1.00 94.94 89 ALA A C 1
ATOM 716 O O . ALA A 1 89 ? -10.956 0.010 7.354 1.00 94.94 89 ALA A O 1
ATOM 717 N N . ASP A 1 90 ? -10.372 2.168 7.104 1.00 94.75 90 ASP A N 1
ATOM 718 C CA . ASP A 1 90 ? -11.356 2.467 6.055 1.00 94.75 90 ASP A CA 1
ATOM 719 C C . ASP A 1 90 ? -10.774 2.185 4.663 1.00 94.75 90 ASP A C 1
ATOM 721 O O . ASP A 1 90 ? -11.487 1.771 3.753 1.00 94.75 90 ASP A O 1
ATOM 725 N N . ILE A 1 91 ? -9.464 2.394 4.501 1.00 95.50 91 ILE A N 1
ATOM 726 C CA . ILE A 1 91 ? -8.707 2.089 3.283 1.00 95.50 91 ILE A CA 1
ATOM 727 C C . ILE A 1 91 ? -7.425 1.361 3.681 1.00 95.50 91 ILE A C 1
ATOM 729 O O . ILE A 1 91 ? -6.733 1.783 4.607 1.00 95.50 91 ILE A O 1
ATOM 733 N N . ILE A 1 92 ? -7.073 0.292 2.973 1.00 97.12 92 ILE A N 1
ATOM 734 C CA . ILE A 1 92 ? -5.822 -0.445 3.171 1.00 97.12 92 ILE A CA 1
ATOM 735 C C . ILE A 1 92 ? -5.045 -0.426 1.862 1.00 97.12 92 ILE A C 1
ATOM 737 O O . ILE A 1 92 ? -5.559 -0.853 0.829 1.00 97.12 92 ILE A O 1
ATOM 741 N N . THR A 1 93 ? -3.798 0.048 1.893 1.00 97.56 93 THR A N 1
ATOM 742 C CA . THR A 1 93 ? -2.943 0.063 0.699 1.00 97.56 93 THR A CA 1
ATOM 743 C C . THR A 1 93 ? -1.899 -1.041 0.738 1.00 97.56 93 THR A C 1
ATOM 745 O O . THR A 1 93 ? -1.226 -1.203 1.755 1.00 97.56 93 THR A O 1
ATOM 748 N N . ILE A 1 94 ? -1.687 -1.723 -0.388 1.00 98.19 94 ILE A N 1
ATOM 749 C CA . ILE A 1 94 ? -0.548 -2.626 -0.608 1.00 98.19 94 ILE A CA 1
ATOM 750 C C . ILE A 1 94 ? 0.329 -2.050 -1.719 1.00 98.19 94 ILE A C 1
ATOM 752 O O . ILE A 1 94 ? -0.170 -1.729 -2.801 1.00 98.19 94 ILE A O 1
ATOM 756 N N . ASN A 1 95 ? 1.629 -1.909 -1.456 1.00 97.00 95 ASN A N 1
ATOM 757 C CA . ASN A 1 95 ? 2.576 -1.323 -2.396 1.00 97.00 95 ASN A CA 1
ATOM 758 C C . ASN A 1 95 ? 3.333 -2.348 -3.250 1.00 97.00 95 ASN A C 1
ATOM 760 O O . ASN A 1 95 ? 3.431 -3.538 -2.935 1.00 97.00 95 ASN A O 1
ATOM 764 N N . ASP A 1 96 ? 3.863 -1.862 -4.366 1.00 98.06 96 ASP A N 1
ATOM 765 C CA . ASP A 1 96 ? 4.549 -2.643 -5.395 1.00 98.06 96 ASP A CA 1
ATOM 766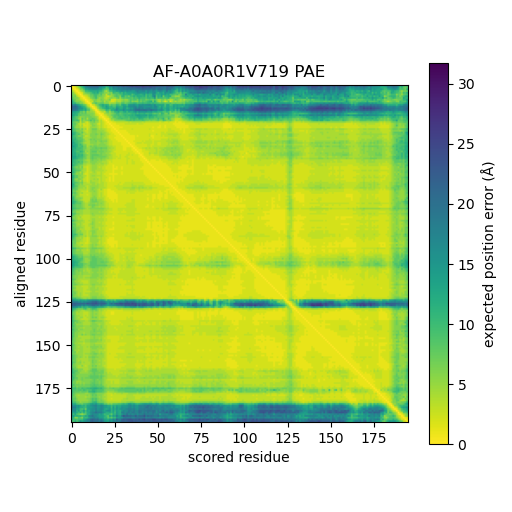 C C . ASP A 1 96 ? 6.029 -2.919 -5.111 1.00 98.06 96 ASP A C 1
ATOM 768 O O . ASP A 1 96 ? 6.725 -3.515 -5.942 1.00 98.06 96 ASP A O 1
ATOM 772 N N . GLN A 1 97 ? 6.495 -2.573 -3.911 1.00 97.81 97 GLN A N 1
ATOM 773 C CA . GLN A 1 97 ? 7.856 -2.849 -3.483 1.00 97.81 97 GLN A CA 1
ATOM 774 C C . GLN A 1 97 ? 8.064 -4.336 -3.167 1.00 97.81 97 GLN A C 1
ATOM 776 O O . GLN A 1 97 ? 7.129 -5.052 -2.781 1.00 97.81 97 GLN A O 1
ATOM 781 N N . ILE A 1 98 ? 9.305 -4.802 -3.294 1.00 97.19 98 ILE A N 1
ATOM 782 C CA . ILE A 1 98 ? 9.765 -6.067 -2.716 1.00 97.19 98 ILE A CA 1
ATOM 783 C C . ILE A 1 98 ? 9.747 -5.977 -1.185 1.00 97.19 98 ILE A C 1
ATOM 785 O O . ILE A 1 98 ? 9.932 -4.905 -0.617 1.00 97.19 98 ILE A O 1
ATOM 789 N N . PHE A 1 99 ? 9.516 -7.102 -0.507 1.00 95.25 99 PHE A N 1
ATOM 790 C CA . PHE A 1 99 ? 9.651 -7.170 0.945 1.00 95.25 99 PHE A CA 1
ATOM 791 C C . PHE A 1 99 ? 11.124 -7.409 1.353 1.00 95.25 99 PHE A C 1
ATOM 793 O O . PHE A 1 99 ? 11.765 -8.294 0.777 1.00 95.25 99 PHE A O 1
ATOM 800 N N . PRO A 1 100 ? 11.648 -6.714 2.381 1.00 94.25 100 PRO A N 1
ATOM 801 C CA . PRO A 1 100 ? 11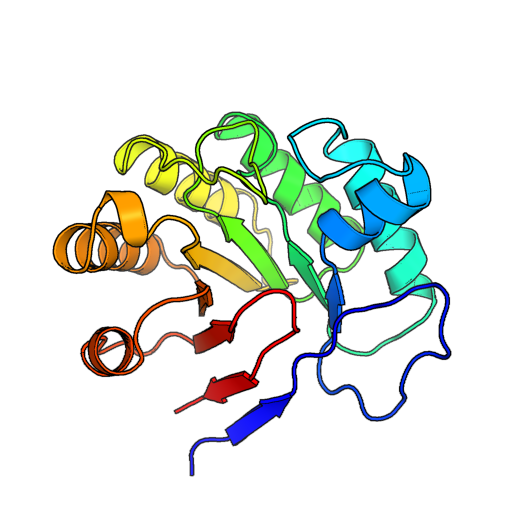.003 -5.612 3.096 1.00 94.25 100 PRO A CA 1
ATOM 802 C C . PRO A 1 100 ? 10.948 -4.316 2.275 1.00 94.25 100 PRO A C 1
ATOM 804 O O . PRO A 1 100 ? 11.877 -4.017 1.528 1.00 94.25 100 PRO A O 1
ATOM 807 N N . SER A 1 101 ? 9.880 -3.530 2.469 1.00 92.75 101 SER A N 1
ATOM 808 C CA . SER A 1 101 ? 9.758 -2.196 1.866 1.00 92.75 101 SER A CA 1
ATOM 809 C C . SER A 1 101 ? 10.770 -1.221 2.469 1.00 92.75 101 SER A C 1
ATOM 811 O O . SER A 1 101 ? 11.090 -1.290 3.659 1.00 92.75 101 SER A O 1
ATOM 813 N N . SER A 1 102 ? 11.218 -0.273 1.651 1.00 92.00 102 SER A N 1
ATOM 814 C CA . SER A 1 102 ? 12.172 0.771 2.016 1.00 92.00 102 SER A CA 1
ATOM 815 C C . SER A 1 102 ? 11.640 2.136 1.602 1.00 92.00 102 SER A C 1
ATOM 817 O O . SER A 1 102 ? 11.090 2.309 0.514 1.00 92.00 102 SER A O 1
ATOM 819 N N . THR A 1 103 ? 11.818 3.124 2.474 1.00 86.56 103 THR A N 1
ATOM 820 C CA . THR A 1 103 ? 11.461 4.514 2.157 1.00 86.56 103 THR A CA 1
ATOM 821 C C . THR A 1 103 ? 12.593 5.237 1.428 1.00 86.56 103 THR A C 1
ATOM 823 O O . THR A 1 103 ? 12.322 6.071 0.567 1.00 86.56 103 THR A O 1
ATOM 826 N N . ASN A 1 104 ? 13.859 4.913 1.719 1.00 86.81 104 ASN A N 1
ATOM 827 C CA . ASN A 1 104 ? 14.998 5.571 1.068 1.00 86.81 104 ASN A CA 1
ATOM 828 C C . ASN A 1 104 ? 15.410 4.908 -0.250 1.00 86.81 104 ASN A C 1
ATOM 830 O O . ASN A 1 104 ? 15.910 5.585 -1.145 1.00 86.81 104 ASN A O 1
ATOM 834 N N . GLN A 1 105 ? 15.258 3.588 -0.355 1.00 88.31 105 GLN A N 1
ATOM 835 C CA . GLN A 1 105 ? 15.652 2.791 -1.518 1.00 88.31 105 GLN A CA 1
ATOM 836 C C . GLN A 1 105 ? 14.513 1.846 -1.928 1.00 88.31 105 GLN A C 1
ATOM 838 O O . GLN A 1 105 ? 14.672 0.625 -1.831 1.00 88.31 105 GLN A O 1
ATOM 843 N N . PRO A 1 106 ? 13.358 2.387 -2.360 1.00 92.12 106 PRO A N 1
ATOM 844 C CA . PRO A 1 106 ? 12.239 1.567 -2.803 1.00 92.12 106 PRO A CA 1
ATOM 845 C C . PRO A 1 106 ? 12.670 0.712 -3.996 1.00 92.12 106 PRO A C 1
ATOM 847 O O . PRO A 1 106 ? 13.198 1.237 -4.973 1.00 92.12 106 PRO A O 1
ATOM 850 N N . LYS A 1 107 ? 12.432 -0.600 -3.915 1.00 96.31 107 LYS A N 1
ATOM 851 C CA . LYS A 1 107 ? 12.752 -1.552 -4.987 1.00 96.31 107 LYS A CA 1
ATOM 852 C C . LYS A 1 107 ? 11.523 -2.294 -5.449 1.00 96.31 107 LYS A C 1
ATOM 854 O O . LYS A 1 107 ? 10.794 -2.820 -4.611 1.00 96.31 107 LYS A O 1
ATOM 859 N N . ALA A 1 108 ? 11.313 -2.386 -6.756 1.00 97.81 108 ALA A N 1
ATOM 860 C CA . ALA A 1 108 ? 10.137 -3.038 -7.305 1.00 97.81 108 ALA A CA 1
ATOM 861 C C . ALA A 1 108 ? 10.191 -4.550 -7.052 1.00 97.81 108 ALA A C 1
ATOM 863 O O . ALA A 1 108 ? 11.206 -5.208 -7.290 1.00 97.81 108 ALA A O 1
ATOM 864 N N . ALA A 1 109 ? 9.071 -5.132 -6.629 1.00 98.06 109 ALA A N 1
ATOM 865 C CA . ALA A 1 109 ? 8.885 -6.577 -6.718 1.00 98.06 109 ALA A CA 1
ATOM 866 C C . ALA A 1 109 ? 8.716 -7.002 -8.183 1.00 98.06 109 ALA A C 1
ATOM 868 O O . ALA A 1 109 ? 8.365 -6.179 -9.035 1.00 98.06 109 ALA A O 1
ATOM 869 N N . ASP A 1 110 ? 8.837 -8.297 -8.483 1.00 98.00 110 ASP A N 1
ATOM 870 C CA . ASP A 1 110 ? 8.300 -8.811 -9.744 1.00 98.00 110 ASP A CA 1
ATOM 871 C C . ASP A 1 110 ? 6.805 -8.447 -9.871 1.00 98.00 110 ASP A C 1
ATOM 873 O O . ASP A 1 110 ? 6.073 -8.340 -8.880 1.00 98.00 110 ASP A O 1
ATOM 877 N N . LYS A 1 111 ? 6.338 -8.180 -11.094 1.00 98.00 111 LYS A N 1
ATOM 878 C CA . LYS A 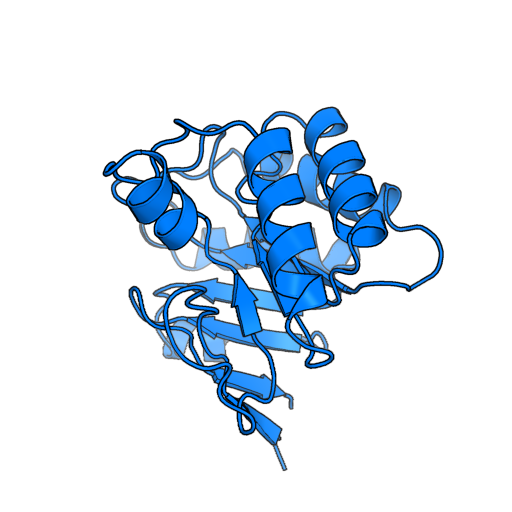1 111 ? 4.952 -7.742 -11.316 1.00 98.00 111 LYS A CA 1
ATOM 879 C C . LYS A 1 111 ? 3.928 -8.811 -10.945 1.00 98.00 111 LYS A C 1
ATOM 881 O O . LYS A 1 111 ? 2.861 -8.466 -10.443 1.00 98.00 111 LYS A O 1
ATOM 886 N N . TYR A 1 112 ? 4.260 -10.088 -11.122 1.00 98.19 112 TYR A N 1
ATOM 887 C CA . TYR A 1 112 ? 3.391 -11.193 -10.732 1.00 98.19 112 TYR A CA 1
ATOM 888 C C . TYR A 1 112 ? 3.414 -11.421 -9.219 1.00 98.19 112 TYR A C 1
ATOM 890 O O . TYR A 1 112 ? 2.373 -11.740 -8.649 1.00 98.19 112 TYR A O 1
ATOM 898 N N . ASP A 1 113 ? 4.543 -11.166 -8.551 1.00 98.19 113 ASP A N 1
ATOM 899 C CA . ASP A 1 113 ? 4.613 -11.174 -7.082 1.00 98.19 113 ASP A CA 1
ATOM 900 C C . ASP A 1 113 ? 3.756 -10.056 -6.471 1.00 98.19 113 ASP A C 1
ATOM 902 O O . ASP A 1 113 ? 3.052 -10.260 -5.478 1.00 98.19 113 ASP A O 1
ATOM 906 N N . PHE A 1 114 ? 3.777 -8.862 -7.068 1.00 98.62 114 PHE A N 1
ATOM 907 C CA . PHE A 1 114 ? 2.869 -7.780 -6.688 1.00 98.62 114 PHE A CA 1
ATOM 908 C C . PHE A 1 114 ? 1.401 -8.159 -6.929 1.00 98.62 114 PHE A C 1
ATOM 910 O O . PHE A 1 114 ? 0.594 -8.078 -6.003 1.00 98.62 114 PHE A O 1
ATOM 917 N N . ALA A 1 115 ? 1.064 -8.659 -8.121 1.00 98.50 115 ALA A N 1
ATOM 918 C CA . ALA A 1 115 ? -0.293 -9.101 -8.444 1.00 98.50 115 ALA A CA 1
ATOM 919 C C . ALA A 1 115 ? -0.792 -10.209 -7.497 1.00 98.50 115 ALA A C 1
ATOM 921 O O . ALA A 1 115 ? -1.942 -10.183 -7.065 1.00 98.50 115 ALA A O 1
ATOM 922 N N . GLY A 1 116 ? 0.072 -11.153 -7.110 1.00 98.44 116 GLY A N 1
ATOM 923 C CA . GLY A 1 116 ? -0.258 -12.206 -6.148 1.00 98.44 116 GLY A CA 1
ATOM 924 C C . GLY A 1 116 ? -0.616 -11.663 -4.762 1.00 98.44 116 GLY A C 1
ATOM 925 O O . GLY A 1 116 ? -1.553 -12.154 -4.132 1.00 98.44 116 GLY A O 1
ATOM 926 N N . ARG A 1 117 ? 0.077 -10.616 -4.300 1.00 98.62 117 ARG A N 1
ATOM 927 C CA . ARG A 1 117 ? -0.246 -9.928 -3.039 1.00 98.62 117 ARG A CA 1
ATOM 928 C C . ARG A 1 117 ? -1.534 -9.117 -3.136 1.00 98.62 117 ARG A C 1
ATOM 930 O O . ARG A 1 117 ? -2.347 -9.201 -2.222 1.00 98.62 117 ARG A O 1
ATOM 937 N N . ILE A 1 118 ? -1.771 -8.417 -4.249 1.00 98.50 118 ILE A N 1
ATOM 938 C CA . ILE A 1 118 ? -3.055 -7.739 -4.497 1.00 98.50 118 ILE A CA 1
ATOM 939 C C . ILE A 1 118 ? -4.202 -8.749 -4.483 1.00 98.50 118 ILE A C 1
ATOM 941 O O . ILE A 1 118 ? -5.189 -8.540 -3.785 1.00 98.50 118 ILE A O 1
ATOM 945 N N . LYS A 1 119 ? -4.057 -9.888 -5.167 1.00 98.12 119 LYS A N 1
ATOM 946 C CA . LYS A 1 119 ? -5.081 -10.938 -5.155 1.00 98.12 119 LYS A CA 1
ATOM 947 C C . LYS A 1 119 ? -5.364 -11.445 -3.741 1.00 98.12 119 LYS A C 1
ATOM 949 O O . LYS A 1 119 ? -6.524 -11.605 -3.382 1.00 98.12 119 LYS A O 1
ATOM 954 N N . ALA A 1 120 ? -4.324 -11.664 -2.938 1.00 98.06 120 ALA A N 1
ATOM 955 C CA . ALA A 1 120 ? -4.489 -12.091 -1.553 1.00 98.06 120 ALA A CA 1
ATOM 956 C C . ALA A 1 120 ? -5.152 -11.023 -0.670 1.00 98.06 120 ALA A C 1
ATOM 958 O O . ALA A 1 120 ? -5.942 -11.374 0.203 1.00 98.06 120 ALA A O 1
ATOM 959 N N . ALA A 1 121 ? -4.870 -9.740 -0.911 1.00 97.50 121 ALA A N 1
ATOM 960 C CA . ALA A 1 121 ? -5.540 -8.635 -0.233 1.00 97.50 121 ALA A CA 1
ATOM 961 C C . ALA A 1 121 ? -7.042 -8.597 -0.561 1.00 97.50 121 ALA A C 1
ATOM 963 O O . ALA A 1 121 ? -7.866 -8.521 0.348 1.00 97.50 121 ALA A O 1
ATOM 964 N N . ILE A 1 122 ? -7.396 -8.741 -1.842 1.00 96.38 122 ILE A N 1
ATOM 965 C CA . ILE A 1 122 ? -8.791 -8.836 -2.297 1.00 96.38 122 ILE A CA 1
ATOM 966 C C . ILE A 1 122 ? -9.487 -10.077 -1.719 1.00 96.38 122 ILE A C 1
ATOM 968 O O . ILE A 1 122 ? -10.636 -9.997 -1.303 1.00 96.38 122 ILE A O 1
ATOM 972 N N . ASP A 1 123 ? -8.801 -11.219 -1.635 1.00 95.69 123 ASP A N 1
ATOM 973 C CA . ASP A 1 123 ? -9.378 -12.449 -1.072 1.00 95.69 123 ASP A CA 1
ATOM 974 C C . ASP A 1 123 ? -9.587 -12.389 0.447 1.00 95.69 123 ASP A C 1
ATOM 976 O O . ASP A 1 123 ? -10.480 -13.055 0.977 1.00 95.69 123 ASP A O 1
ATOM 980 N N . ALA A 1 124 ? -8.760 -11.625 1.162 1.00 93.94 124 ALA A N 1
ATOM 981 C CA . ALA A 1 124 ? -8.906 -11.413 2.601 1.00 93.94 124 ALA A CA 1
ATOM 982 C C . ALA A 1 124 ? -10.135 -10.580 2.950 1.00 93.94 124 ALA A C 1
ATOM 984 O O . ALA A 1 124 ? -10.749 -10.794 4.004 1.00 93.94 124 ALA A O 1
ATOM 985 N N . HIS A 1 125 ? -10.477 -9.656 2.058 1.00 84.38 125 HIS A N 1
ATOM 986 C CA . HIS A 1 125 ? -11.546 -8.702 2.238 1.00 84.38 125 HIS A CA 1
ATOM 987 C C . HIS A 1 125 ? -12.893 -9.416 2.438 1.00 84.38 125 HIS A C 1
ATOM 989 O O . HIS A 1 125 ? -13.452 -10.035 1.529 1.00 84.38 125 HIS A O 1
ATOM 995 N N . GLN A 1 126 ? -13.422 -9.360 3.663 1.00 64.88 126 GLN A N 1
ATOM 996 C CA . GLN A 1 126 ? -14.727 -9.928 3.998 1.00 64.88 126 GLN A CA 1
ATOM 997 C C . GLN A 1 126 ? -15.737 -8.795 4.190 1.00 64.88 126 GLN A C 1
ATOM 999 O O . GLN A 1 126 ? -15.689 -8.072 5.174 1.00 64.88 126 GLN A O 1
ATOM 1004 N N . ALA A 1 127 ? -16.714 -8.710 3.285 1.00 54.03 127 ALA A N 1
ATOM 1005 C CA . ALA A 1 127 ? -17.947 -7.937 3.466 1.00 54.03 127 ALA A CA 1
ATOM 1006 C C . ALA A 1 127 ? -17.820 -6.394 3.548 1.00 54.03 127 ALA A C 1
ATOM 1008 O O . ALA A 1 127 ? -18.573 -5.767 4.292 1.00 54.03 127 ALA A O 1
ATOM 1009 N N . ALA A 1 128 ? -16.978 -5.775 2.708 1.00 63.00 128 ALA A N 1
ATOM 1010 C CA . ALA A 1 128 ? -17.025 -4.334 2.402 1.00 63.00 128 ALA A CA 1
ATOM 1011 C C . ALA A 1 128 ? -16.770 -3.372 3.582 1.00 63.00 128 ALA A C 1
ATOM 1013 O O . ALA A 1 128 ? -17.186 -2.216 3.527 1.00 63.00 128 ALA A O 1
ATOM 1014 N N . SER A 1 129 ? -16.087 -3.808 4.650 1.00 81.62 129 SER A N 1
ATOM 1015 C CA . SER A 1 129 ? -15.747 -2.924 5.780 1.00 81.62 129 SER A CA 1
ATOM 1016 C C . SER A 1 129 ? -14.627 -1.921 5.487 1.00 81.62 129 SER A C 1
ATOM 1018 O O . SER A 1 129 ? -14.509 -0.937 6.209 1.00 81.62 129 SER A O 1
ATOM 1020 N N . SER A 1 130 ? -13.826 -2.159 4.449 1.00 92.00 130 SER A N 1
ATOM 1021 C CA . SER A 1 130 ? -12.728 -1.295 4.008 1.00 92.00 130 SER A CA 1
ATOM 1022 C C . SER A 1 130 ? -12.562 -1.350 2.491 1.00 92.00 130 SER A C 1
ATOM 1024 O O . SER A 1 130 ? -13.010 -2.301 1.860 1.00 92.00 130 SER A O 1
ATOM 1026 N N . GLU A 1 131 ? -11.849 -0.391 1.917 1.00 94.94 131 GLU A N 1
ATOM 1027 C CA . GLU A 1 131 ? -11.415 -0.421 0.517 1.00 94.94 131 GLU A CA 1
ATOM 1028 C C . GLU A 1 131 ? -9.985 -0.966 0.394 1.00 94.94 131 GLU A C 1
ATOM 1030 O O . GLU A 1 131 ? -9.128 -0.669 1.232 1.00 94.94 131 GLU A O 1
ATOM 1035 N N . ILE A 1 132 ? -9.697 -1.714 -0.674 1.00 97.06 132 ILE A N 1
ATOM 1036 C CA . ILE A 1 132 ? -8.354 -2.227 -0.980 1.00 97.06 132 ILE A CA 1
ATOM 1037 C C . ILE A 1 132 ? -7.743 -1.427 -2.121 1.00 97.06 132 ILE A C 1
ATOM 1039 O O . ILE A 1 132 ? -8.260 -1.399 -3.238 1.00 97.06 132 ILE A O 1
ATOM 1043 N N . TRP A 1 133 ? -6.622 -0.772 -1.839 1.00 97.44 133 TRP A N 1
ATOM 1044 C CA . TRP A 1 133 ? -5.956 0.118 -2.780 1.00 97.44 133 TRP A CA 1
ATOM 1045 C C . TRP A 1 133 ? -4.551 -0.377 -3.129 1.00 97.44 133 TRP A C 1
ATOM 1047 O O . TRP A 1 133 ? -3.817 -0.900 -2.287 1.00 97.44 133 TRP A O 1
ATOM 1057 N N . ALA A 1 134 ? -4.140 -0.172 -4.377 1.00 98.06 134 ALA A N 1
ATOM 1058 C CA . ALA A 1 134 ? -2.752 -0.365 -4.790 1.00 98.06 134 ALA A CA 1
ATOM 1059 C C . ALA A 1 134 ? -1.950 0.924 -4.577 1.00 98.06 134 ALA A C 1
ATOM 1061 O O . ALA A 1 134 ? -2.436 2.013 -4.870 1.00 98.06 134 ALA A O 1
ATOM 1062 N N . LYS A 1 135 ? -0.703 0.826 -4.117 1.00 96.94 135 LYS A N 1
ATOM 1063 C CA . LYS A 1 135 ? 0.213 1.974 -4.038 1.00 96.94 135 LYS A CA 1
ATOM 1064 C C . LYS A 1 135 ? 1.439 1.731 -4.914 1.00 96.94 135 LYS A C 1
ATOM 1066 O O . LYS A 1 135 ? 2.094 0.702 -4.794 1.00 96.94 135 LYS A O 1
ATOM 1071 N N . PHE A 1 136 ? 1.743 2.680 -5.789 1.00 96.88 136 PHE A N 1
ATOM 1072 C CA . PHE A 1 136 ? 2.866 2.593 -6.720 1.00 96.88 136 PHE A CA 1
ATOM 1073 C C . PHE A 1 136 ? 3.989 3.508 -6.246 1.00 96.88 136 PHE A C 1
ATOM 1075 O O . PHE A 1 136 ? 3.878 4.731 -6.364 1.00 96.88 136 PHE A O 1
ATOM 1082 N N . ASP A 1 137 ? 5.041 2.905 -5.695 1.00 94.94 137 ASP A N 1
ATOM 1083 C CA . ASP A 1 137 ? 6.205 3.589 -5.120 1.00 94.94 137 ASP A CA 1
ATOM 1084 C C . ASP A 1 137 ? 7.453 3.476 -6.019 1.00 94.94 137 ASP A C 1
ATOM 1086 O O . ASP A 1 137 ? 8.394 4.252 -5.866 1.00 94.94 137 ASP A O 1
ATOM 1090 N N . CYS A 1 138 ? 7.484 2.524 -6.959 1.00 96.56 138 CYS A N 1
ATOM 1091 C CA . CYS A 1 138 ? 8.710 2.132 -7.669 1.00 96.56 138 CYS A CA 1
ATOM 1092 C C . CYS A 1 138 ? 8.796 2.607 -9.130 1.00 96.56 138 CYS A C 1
ATOM 1094 O O . CYS A 1 138 ? 9.504 2.006 -9.941 1.00 96.56 138 CYS A O 1
ATOM 1096 N N . PHE A 1 139 ? 8.110 3.700 -9.479 1.00 95.88 139 PHE A N 1
ATOM 1097 C CA . PHE A 1 139 ? 8.077 4.231 -10.849 1.00 95.88 139 PHE A CA 1
ATOM 1098 C C . PHE A 1 139 ? 9.460 4.452 -11.469 1.00 95.88 139 PHE A C 1
ATOM 1100 O O . PHE A 1 139 ? 9.647 4.167 -12.650 1.00 95.88 139 PHE A O 1
ATOM 1107 N N . GLU A 1 140 ? 10.438 4.912 -10.688 1.00 94.19 140 GLU A N 1
ATOM 1108 C CA . GLU A 1 140 ? 11.800 5.151 -11.181 1.00 94.19 140 GLU A CA 1
ATOM 1109 C C . GLU A 1 140 ? 12.500 3.873 -11.681 1.00 94.19 140 GLU A C 1
ATOM 1111 O O . GLU A 1 140 ? 13.362 3.963 -12.554 1.00 94.19 140 GLU A O 1
ATOM 1116 N N . GLU A 1 141 ? 12.119 2.684 -11.195 1.00 96.25 141 GLU A N 1
ATOM 1117 C CA . GLU A 1 141 ? 12.749 1.422 -11.609 1.00 96.25 141 GLU A CA 1
ATOM 1118 C C . GLU A 1 141 ? 12.183 0.851 -12.912 1.00 96.25 141 GLU A C 1
ATOM 1120 O O . GLU A 1 141 ? 12.919 0.251 -13.696 1.00 96.25 141 GLU A O 1
ATOM 1125 N N . TYR A 1 142 ? 10.877 1.003 -13.148 1.00 96.81 142 TYR A N 1
ATOM 1126 C CA . TYR A 1 142 ? 10.188 0.342 -14.266 1.00 96.81 142 TYR A CA 1
ATOM 1127 C C . TYR A 1 142 ? 9.554 1.312 -15.282 1.00 96.81 142 TYR A C 1
ATOM 1129 O O . TYR A 1 142 ? 9.072 0.881 -16.334 1.00 96.81 142 TYR A O 1
ATOM 1137 N N . GLY A 1 143 ? 9.549 2.615 -14.992 1.00 96.88 143 GLY A N 1
ATOM 1138 C CA . GLY A 1 143 ? 9.043 3.679 -15.859 1.00 96.88 143 GLY A CA 1
ATOM 1139 C C . GLY A 1 143 ? 7.544 3.607 -16.173 1.00 96.88 143 GLY A C 1
ATOM 1140 O O . GLY A 1 143 ? 6.764 2.886 -15.559 1.00 96.88 143 GLY A O 1
ATOM 1141 N N . GLU A 1 144 ? 7.112 4.370 -17.175 1.00 97.38 144 GLU A N 1
ATOM 1142 C CA . GLU A 1 144 ? 5.691 4.460 -17.543 1.00 97.38 144 GLU A CA 1
ATOM 1143 C C . GLU A 1 144 ? 5.102 3.120 -18.002 1.00 97.38 144 GLU A C 1
ATOM 1145 O O . GLU A 1 144 ? 4.024 2.743 -17.552 1.00 97.38 144 GLU A O 1
ATOM 1150 N N . ALA A 1 145 ? 5.810 2.366 -18.847 1.00 96.88 145 ALA A N 1
ATOM 1151 C CA . ALA A 1 145 ? 5.305 1.086 -19.341 1.00 96.88 145 ALA A CA 1
ATOM 1152 C C . ALA A 1 145 ? 5.087 0.079 -18.198 1.00 96.88 145 ALA A C 1
ATOM 1154 O O . ALA A 1 145 ? 4.026 -0.539 -18.113 1.00 96.88 145 ALA A O 1
ATOM 1155 N N . GLY A 1 146 ? 6.052 -0.033 -17.277 1.00 97.94 146 GLY A N 1
ATOM 1156 C CA . GLY A 1 146 ? 5.921 -0.909 -16.116 1.00 97.94 146 GLY A CA 1
ATOM 1157 C C . GLY A 1 146 ? 4.813 -0.471 -15.156 1.00 97.94 146 GLY A C 1
ATOM 1158 O O . GLY A 1 146 ? 4.133 -1.329 -14.594 1.00 97.94 146 GLY A O 1
ATOM 1159 N N . LEU A 1 147 ? 4.583 0.841 -15.013 1.00 98.06 147 LEU A N 1
ATOM 1160 C CA . LEU A 1 147 ? 3.478 1.368 -14.210 1.00 98.06 147 LEU A CA 1
ATOM 1161 C C . LEU A 1 147 ? 2.139 0.888 -14.763 1.00 98.06 147 LEU A C 1
ATOM 1163 O O . LEU A 1 147 ? 1.326 0.349 -14.017 1.00 98.06 147 LEU A O 1
ATOM 1167 N N . MET A 1 148 ? 1.929 1.072 -16.070 1.00 97.44 148 MET A N 1
ATOM 1168 C CA . MET A 1 148 ? 0.666 0.741 -16.729 1.00 97.44 148 MET A CA 1
ATOM 1169 C C . MET A 1 148 ? 0.370 -0.754 -16.646 1.00 97.44 148 MET A C 1
ATOM 1171 O O . MET A 1 148 ? -0.757 -1.125 -16.335 1.00 97.44 148 MET A O 1
ATOM 1175 N N . GLU A 1 149 ? 1.374 -1.614 -16.845 1.00 97.88 149 GLU A N 1
ATOM 1176 C CA . GLU A 1 149 ? 1.199 -3.064 -16.700 1.00 97.88 149 GLU A CA 1
ATOM 1177 C C . GLU A 1 149 ? 0.763 -3.454 -15.281 1.00 97.88 149 GLU A C 1
ATOM 1179 O O . GLU A 1 149 ? -0.193 -4.209 -15.112 1.00 97.88 149 GLU A O 1
ATOM 1184 N N . ARG A 1 150 ? 1.441 -2.934 -14.250 1.00 98.44 150 ARG A N 1
ATOM 1185 C CA . ARG A 1 150 ? 1.122 -3.253 -12.848 1.00 98.44 150 ARG A CA 1
ATOM 1186 C C . ARG A 1 150 ? -0.234 -2.694 -12.432 1.00 98.44 150 ARG A C 1
ATOM 1188 O O . ARG A 1 150 ? -0.984 -3.386 -11.747 1.00 98.44 150 ARG A O 1
ATOM 1195 N N . PHE A 1 151 ? -0.548 -1.471 -12.855 1.00 98.19 151 PHE A N 1
ATOM 1196 C CA . PHE A 1 151 ? -1.838 -0.836 -12.608 1.00 98.19 151 PHE A CA 1
ATOM 1197 C C . PHE A 1 151 ? -2.978 -1.639 -13.231 1.00 98.19 151 PHE A C 1
ATOM 1199 O O . PHE A 1 151 ? -3.905 -2.011 -12.520 1.00 98.19 151 PHE A O 1
ATOM 1206 N N . GLN A 1 152 ? -2.868 -1.999 -14.512 1.00 97.69 152 GLN A N 1
ATOM 120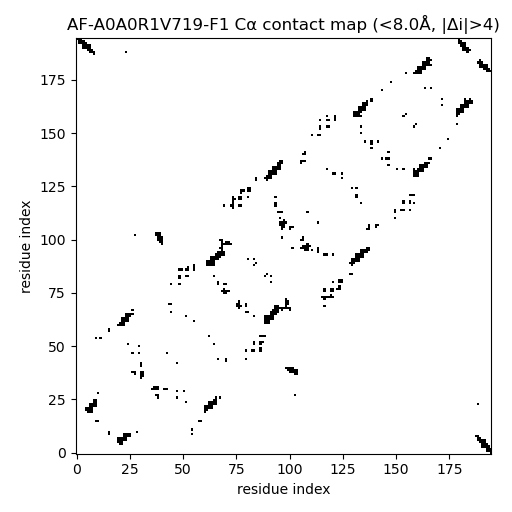7 C CA . GLN A 1 152 ? -3.878 -2.805 -15.203 1.00 97.69 152 GLN A CA 1
ATOM 1208 C C . GLN A 1 152 ? -4.061 -4.181 -14.557 1.00 97.69 152 GLN A C 1
ATOM 1210 O O . GLN A 1 152 ? -5.191 -4.639 -14.417 1.00 97.69 152 GLN A O 1
ATOM 1215 N N . MET A 1 153 ? -2.976 -4.841 -14.135 1.00 98.12 153 MET A N 1
ATOM 1216 C CA . MET A 1 153 ? -3.074 -6.109 -13.402 1.00 98.12 153 MET A CA 1
ATOM 1217 C C . MET A 1 153 ? -3.831 -5.938 -12.083 1.00 98.12 153 MET A C 1
ATOM 1219 O O . MET A 1 153 ? -4.717 -6.733 -11.787 1.00 98.12 153 MET A O 1
ATOM 1223 N N . ALA A 1 154 ? -3.503 -4.912 -11.296 1.00 98.19 154 ALA A N 1
ATOM 1224 C CA . ALA A 1 154 ? -4.166 -4.668 -10.021 1.00 98.19 154 ALA A CA 1
ATOM 1225 C C . ALA A 1 154 ? -5.647 -4.284 -10.211 1.00 98.19 154 ALA A C 1
ATOM 1227 O O . ALA A 1 154 ? -6.508 -4.816 -9.514 1.00 98.19 154 ALA A O 1
ATOM 1228 N N . GLU A 1 155 ? -5.958 -3.441 -11.198 1.00 97.50 155 GLU A N 1
ATOM 1229 C CA . GLU A 1 155 ? -7.327 -3.062 -11.574 1.00 97.50 155 GLU A CA 1
ATOM 1230 C C . GLU A 1 155 ? -8.161 -4.281 -11.993 1.00 97.50 155 GLU A C 1
ATOM 1232 O O . GLU A 1 155 ? -9.271 -4.468 -11.501 1.00 97.50 155 GLU A O 1
ATOM 1237 N N . GLN A 1 156 ? -7.611 -5.172 -12.824 1.00 97.44 156 GLN A N 1
ATOM 1238 C CA . GLN A 1 156 ? -8.280 -6.419 -13.223 1.00 97.44 156 GLN A CA 1
ATOM 1239 C C . GLN A 1 156 ? -8.561 -7.362 -12.047 1.00 97.44 156 GLN A C 1
ATOM 1241 O O . GLN A 1 156 ? -9.492 -8.165 -12.117 1.00 97.44 156 GLN A O 1
ATOM 1246 N N . LEU A 1 157 ? -7.763 -7.284 -10.978 1.00 97.38 157 LEU A N 1
ATOM 1247 C CA . LEU A 1 157 ? -7.985 -8.046 -9.749 1.00 97.38 157 LEU A CA 1
ATOM 1248 C C . LEU A 1 157 ? -9.065 -7.429 -8.851 1.00 97.38 157 LEU A C 1
ATOM 1250 O O . LEU A 1 157 ? -9.517 -8.106 -7.929 1.00 97.38 157 LEU A O 1
ATOM 1254 N N . GLY A 1 158 ? -9.506 -6.202 -9.141 1.00 95.56 158 GLY A N 1
ATOM 1255 C CA . GLY A 1 158 ? -10.635 -5.558 -8.477 1.00 95.56 158 GLY A CA 1
ATOM 1256 C C . GLY A 1 158 ? -10.265 -4.649 -7.308 1.00 95.56 158 GLY A C 1
ATOM 1257 O O . GLY A 1 158 ? -11.039 -4.573 -6.361 1.00 95.56 158 GLY A O 1
ATOM 1258 N N . ILE A 1 159 ? -9.107 -3.978 -7.345 1.00 96.56 159 ILE A N 1
ATOM 1259 C CA . ILE A 1 159 ? -8.815 -2.893 -6.389 1.00 96.56 159 ILE A CA 1
ATOM 1260 C C . ILE A 1 159 ? -9.851 -1.762 -6.497 1.00 96.56 159 ILE A C 1
ATOM 1262 O O . ILE A 1 159 ? -10.335 -1.445 -7.584 1.00 96.56 159 ILE A O 1
ATOM 1266 N N . ASP A 1 160 ? -10.145 -1.111 -5.375 1.00 95.12 160 ASP A N 1
ATOM 1267 C CA . ASP A 1 160 ? -11.097 0.006 -5.294 1.00 95.12 160 ASP A CA 1
ATOM 1268 C C . ASP A 1 160 ? -10.474 1.351 -5.697 1.00 95.12 160 ASP A C 1
ATOM 1270 O O . ASP A 1 160 ? -11.170 2.298 -6.089 1.00 95.12 160 ASP A O 1
ATOM 1274 N N . GLY A 1 161 ? -9.150 1.450 -5.586 1.00 95.19 161 GLY A N 1
ATOM 1275 C CA . GLY A 1 161 ? -8.410 2.658 -5.907 1.00 95.19 161 GLY A CA 1
ATOM 1276 C C . GLY A 1 161 ? -6.901 2.466 -5.950 1.00 95.19 161 GLY A C 1
ATOM 1277 O O . GLY A 1 161 ? -6.366 1.398 -5.644 1.00 95.19 161 GLY A O 1
ATOM 1278 N N . ALA A 1 162 ? -6.203 3.523 -6.345 1.00 95.88 162 ALA A N 1
ATOM 1279 C CA . ALA A 1 162 ? -4.755 3.544 -6.449 1.00 95.88 162 ALA A CA 1
ATOM 1280 C C . ALA A 1 162 ? -4.152 4.843 -5.911 1.00 95.88 162 ALA A C 1
ATOM 1282 O O . ALA A 1 162 ? -4.703 5.928 -6.092 1.00 95.88 162 ALA A O 1
ATOM 1283 N N . ILE A 1 163 ? -2.978 4.732 -5.291 1.00 93.75 163 ILE A N 1
ATOM 1284 C CA . ILE A 1 163 ? -2.127 5.858 -4.910 1.00 93.75 163 ILE A CA 1
ATOM 1285 C C . ILE A 1 163 ? -0.877 5.851 -5.789 1.00 93.75 163 ILE A C 1
ATOM 1287 O O . ILE A 1 163 ? -0.116 4.884 -5.795 1.00 93.75 163 ILE A O 1
ATOM 1291 N N . PHE A 1 164 ? -0.632 6.955 -6.489 1.00 93.12 164 PHE A N 1
ATOM 1292 C CA . PHE A 1 164 ? 0.583 7.178 -7.268 1.00 93.12 164 PHE A CA 1
ATOM 1293 C C . PHE A 1 164 ? 1.537 8.080 -6.487 1.00 93.12 164 PHE A C 1
ATOM 1295 O O . PHE A 1 164 ? 1.256 9.264 -6.285 1.00 93.12 164 PHE A O 1
ATOM 1302 N N . ASN A 1 165 ? 2.653 7.520 -6.020 1.00 90.62 165 ASN A N 1
ATOM 1303 C CA . ASN A 1 165 ? 3.618 8.235 -5.195 1.00 90.62 165 ASN A CA 1
ATOM 1304 C C . ASN A 1 165 ? 4.814 8.700 -6.034 1.00 90.62 165 ASN A C 1
ATOM 1306 O O . ASN A 1 165 ? 5.518 7.883 -6.619 1.00 90.62 165 ASN A O 1
ATOM 1310 N N . ARG A 1 166 ? 5.055 10.017 -6.080 1.00 87.31 166 AR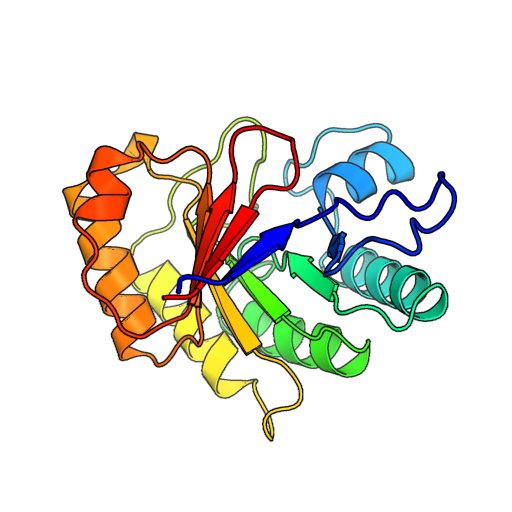G A N 1
ATOM 1311 C CA . ARG A 1 166 ? 6.162 10.657 -6.823 1.00 87.31 166 ARG A CA 1
ATOM 1312 C C . ARG A 1 166 ? 6.177 10.309 -8.321 1.00 87.31 166 ARG A C 1
ATOM 1314 O O . ARG A 1 166 ? 7.235 10.204 -8.934 1.00 87.31 166 ARG A O 1
ATOM 1321 N N . ILE A 1 167 ? 4.997 10.161 -8.923 1.00 90.38 167 ILE A N 1
ATOM 1322 C CA . ILE A 1 167 ? 4.842 9.862 -10.353 1.00 90.38 167 ILE A CA 1
ATOM 1323 C C . ILE A 1 167 ? 4.530 11.156 -11.118 1.00 90.38 167 ILE A C 1
ATOM 1325 O O . ILE A 1 167 ? 3.708 11.947 -10.650 1.00 90.38 167 ILE A O 1
ATOM 1329 N N . PRO A 1 168 ? 5.144 11.394 -12.295 1.00 90.50 168 PRO A N 1
ATOM 1330 C CA . PRO A 1 168 ? 4.855 12.574 -13.102 1.00 90.50 168 PRO A CA 1
ATOM 1331 C C . PRO A 1 168 ? 3.364 12.707 -13.434 1.00 90.50 168 PRO A C 1
ATOM 1333 O O . PRO A 1 168 ? 2.733 11.756 -13.900 1.00 90.50 168 PRO A O 1
ATOM 1336 N N . THR A 1 169 ? 2.810 13.910 -13.264 1.00 87.31 169 THR A N 1
ATOM 1337 C CA . THR A 1 169 ? 1.391 14.196 -13.537 1.00 87.31 169 THR A CA 1
ATOM 1338 C C . THR A 1 169 ? 0.986 13.829 -14.965 1.00 87.31 169 THR A C 1
ATOM 1340 O O . THR A 1 169 ? -0.074 13.249 -15.162 1.00 87.31 169 THR A O 1
ATOM 1343 N N . ASP A 1 170 ? 1.846 14.079 -15.956 1.00 90.44 170 ASP A N 1
ATOM 1344 C CA . ASP A 1 170 ? 1.575 13.729 -17.357 1.00 90.44 170 ASP A CA 1
ATOM 1345 C C . ASP A 1 170 ? 1.426 12.218 -17.575 1.00 90.44 170 ASP A C 1
ATOM 1347 O O . ASP A 1 170 ? 0.684 11.793 -18.457 1.00 90.44 170 ASP A O 1
ATOM 1351 N N . THR A 1 171 ? 2.113 11.397 -16.775 1.00 92.75 171 THR A N 1
ATOM 1352 C CA . THR A 1 171 ? 1.953 9.939 -16.797 1.00 92.75 171 THR A CA 1
ATOM 1353 C C . THR A 1 171 ? 0.629 9.538 -16.152 1.00 92.75 171 THR A C 1
ATOM 1355 O O . THR A 1 171 ? -0.098 8.730 -16.725 1.00 92.75 171 THR A O 1
ATOM 1358 N N . ILE A 1 172 ? 0.278 10.129 -15.005 1.00 90.19 172 ILE A N 1
ATOM 1359 C CA . ILE A 1 172 ? -0.995 9.860 -14.311 1.00 90.19 172 ILE A CA 1
ATOM 1360 C C . ILE A 1 172 ? -2.187 10.255 -15.194 1.00 90.19 172 ILE A C 1
ATOM 1362 O O . ILE A 1 172 ? -3.131 9.486 -15.318 1.00 90.19 172 ILE A O 1
ATOM 1366 N N . ASN A 1 173 ? -2.110 11.390 -15.894 1.00 89.50 173 ASN A N 1
ATOM 1367 C CA . ASN A 1 173 ? -3.160 11.877 -16.798 1.00 89.50 173 ASN A CA 1
ATOM 1368 C C . ASN A 1 173 ? -3.443 10.946 -17.992 1.00 89.50 173 ASN A C 1
ATOM 1370 O O . ASN A 1 173 ? -4.459 11.105 -18.664 1.00 89.50 173 ASN A O 1
ATOM 1374 N N . LYS A 1 174 ? -2.549 9.995 -18.296 1.00 91.31 174 LYS A N 1
ATOM 1375 C CA . LYS A 1 174 ? -2.777 8.980 -19.339 1.00 91.31 174 LYS A CA 1
ATOM 1376 C C . LYS A 1 174 ? -3.606 7.800 -18.836 1.00 91.31 174 LYS A C 1
ATOM 1378 O O . LYS A 1 174 ? -4.109 7.028 -19.651 1.00 91.31 174 LYS A O 1
ATOM 1383 N N . ILE A 1 175 ? -3.724 7.630 -17.521 1.00 90.19 175 ILE A N 1
ATOM 1384 C CA . ILE A 1 175 ? -4.494 6.544 -16.922 1.00 90.19 175 ILE A CA 1
ATOM 1385 C C . ILE A 1 175 ? -5.973 6.847 -17.131 1.00 90.19 175 ILE A C 1
ATOM 1387 O O . ILE A 1 175 ? -6.499 7.832 -16.629 1.00 90.19 175 ILE A O 1
ATOM 1391 N N . THR A 1 176 ? -6.641 5.984 -17.890 1.00 88.69 176 THR A N 1
ATOM 1392 C CA . THR A 1 176 ? -8.095 6.018 -18.060 1.00 88.69 176 THR A CA 1
ATOM 1393 C C . THR A 1 176 ? -8.681 4.876 -17.245 1.00 88.69 176 THR A C 1
ATOM 1395 O O . THR A 1 176 ? -8.544 3.719 -17.636 1.00 88.69 176 THR A O 1
ATOM 1398 N N . SER A 1 177 ? -9.294 5.191 -16.107 1.00 89.00 177 SER A N 1
ATOM 1399 C CA . SER A 1 177 ? -9.873 4.211 -15.187 1.00 89.00 177 SER A CA 1
ATOM 1400 C C . SER A 1 177 ? -11.094 4.796 -14.480 1.00 89.00 177 SER A C 1
ATOM 1402 O O . SER A 1 177 ? -11.202 6.009 -14.327 1.00 89.00 177 SER A O 1
ATOM 1404 N N . SER A 1 178 ? -12.015 3.929 -14.057 1.00 87.62 178 SER A N 1
ATOM 1405 C CA . SER A 1 178 ? -13.158 4.303 -13.219 1.00 87.62 178 SER A CA 1
ATOM 1406 C C . SER A 1 178 ? -12.897 4.139 -11.719 1.00 87.62 178 SER A C 1
ATOM 1408 O O . SER A 1 178 ? -13.795 4.417 -10.924 1.00 87.62 178 SER A O 1
ATOM 1410 N N . ILE A 1 179 ? -11.726 3.623 -11.320 1.00 91.38 179 ILE A N 1
ATOM 1411 C CA . ILE A 1 179 ? -11.375 3.474 -9.902 1.00 91.38 179 ILE A CA 1
ATOM 1412 C C . ILE A 1 179 ? -10.890 4.804 -9.322 1.00 91.38 179 ILE A C 1
ATOM 1414 O O . ILE A 1 179 ? -10.535 5.738 -10.042 1.00 91.38 179 ILE A O 1
ATOM 1418 N N . LYS A 1 180 ? -10.847 4.893 -7.994 1.00 91.50 180 LYS A N 1
ATOM 1419 C CA . LYS A 1 180 ? -10.404 6.107 -7.298 1.00 91.50 18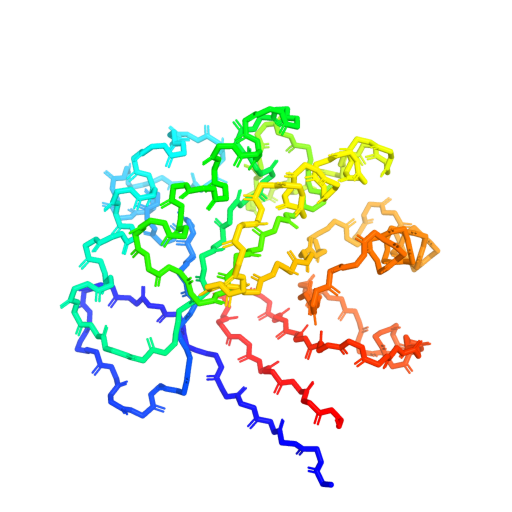0 LYS A CA 1
ATOM 1420 C C . LYS A 1 180 ? -8.898 6.294 -7.464 1.00 91.50 180 LYS A C 1
ATOM 1422 O O . LYS A 1 180 ? -8.138 5.343 -7.304 1.00 91.50 180 LYS A O 1
ATOM 1427 N N . ILE A 1 181 ? -8.452 7.521 -7.726 1.00 89.38 181 ILE A N 1
ATOM 1428 C CA . ILE A 1 181 ? -7.029 7.830 -7.892 1.00 89.38 181 ILE A CA 1
ATOM 1429 C C . ILE A 1 181 ? -6.593 8.898 -6.885 1.00 89.38 181 ILE A C 1
ATOM 1431 O O . ILE A 1 181 ? -7.199 9.958 -6.736 1.00 89.38 181 ILE A O 1
ATOM 1435 N N . ALA A 1 182 ? -5.494 8.629 -6.191 1.00 87.94 182 ALA A N 1
ATOM 1436 C CA . ALA A 1 182 ? -4.808 9.597 -5.352 1.00 87.94 182 ALA A CA 1
ATOM 1437 C C . ALA A 1 182 ? -3.385 9.810 -5.833 1.00 87.94 182 ALA A C 1
ATOM 1439 O O . ALA A 1 182 ? -2.749 8.912 -6.389 1.00 87.94 182 ALA A O 1
ATOM 1440 N N . THR A 1 183 ? -2.860 10.994 -5.546 1.00 85.94 183 THR A N 1
ATOM 1441 C CA . THR A 1 183 ? -1.453 11.301 -5.789 1.00 85.94 183 THR A CA 1
ATOM 1442 C C . THR A 1 183 ? -0.790 11.711 -4.486 1.00 85.94 183 THR A C 1
ATOM 1444 O O . THR A 1 183 ? -1.376 12.423 -3.666 1.00 85.94 183 THR A O 1
ATOM 1447 N N . MET A 1 184 ? 0.438 11.245 -4.280 1.00 81.75 184 MET A N 1
ATOM 1448 C CA . MET A 1 184 ? 1.296 11.653 -3.171 1.00 81.75 184 MET A CA 1
ATOM 1449 C C . MET A 1 184 ? 2.599 12.203 -3.739 1.00 81.75 184 MET A C 1
ATOM 1451 O O . MET A 1 184 ? 3.235 11.569 -4.577 1.00 81.75 184 MET A O 1
ATOM 1455 N N . ASN A 1 185 ? 2.991 13.397 -3.297 1.00 68.62 185 ASN A N 1
ATOM 1456 C CA . ASN A 1 185 ? 4.211 14.060 -3.746 1.00 68.62 185 ASN A CA 1
ATOM 1457 C C . ASN A 1 185 ? 5.171 14.198 -2.560 1.00 68.62 185 ASN A C 1
ATOM 1459 O O . ASN A 1 185 ? 4.956 15.021 -1.671 1.00 68.62 185 ASN A O 1
ATOM 1463 N N . GLY A 1 186 ? 6.251 13.414 -2.556 1.00 61.31 186 GLY A N 1
ATOM 1464 C CA . GLY A 1 186 ? 7.269 13.479 -1.503 1.00 61.31 186 GLY A CA 1
ATOM 1465 C C . GLY A 1 186 ? 6.830 12.811 -0.196 1.00 61.31 186 GLY A C 1
ATOM 1466 O O . GLY A 1 186 ? 6.110 11.821 -0.218 1.00 61.31 186 GLY A O 1
ATOM 1467 N N . ASP A 1 187 ? 7.288 13.350 0.937 1.00 51.88 187 ASP A N 1
ATOM 1468 C CA . ASP A 1 187 ? 6.978 12.848 2.289 1.00 51.88 187 ASP A CA 1
ATOM 1469 C C . ASP A 1 187 ? 5.733 13.511 2.901 1.00 51.88 187 ASP A C 1
ATOM 1471 O O . ASP A 1 187 ? 5.480 13.394 4.101 1.00 51.88 187 ASP A O 1
ATOM 1475 N N . GLN A 1 188 ? 4.963 14.250 2.103 1.00 51.53 188 GLN A N 1
ATOM 1476 C CA . GLN A 1 188 ? 3.757 14.939 2.550 1.00 51.53 188 GLN A CA 1
ATOM 1477 C C . GLN A 1 188 ? 2.516 14.149 2.128 1.00 51.53 188 GLN A C 1
ATOM 1479 O O . GLN A 1 188 ? 2.454 13.621 1.017 1.00 51.53 188 GLN A O 1
ATOM 1484 N N . ALA A 1 189 ? 1.517 14.060 3.014 1.00 54.78 189 ALA A N 1
ATOM 1485 C CA . ALA A 1 189 ? 0.214 13.534 2.618 1.00 54.78 189 ALA A CA 1
ATOM 1486 C C . ALA A 1 189 ? -0.361 14.391 1.478 1.00 54.78 189 ALA A C 1
ATOM 1488 O O . ALA A 1 189 ? -0.245 15.617 1.491 1.00 54.78 189 ALA A O 1
ATOM 1489 N N . GLY A 1 190 ? -0.887 13.715 0.457 1.00 58.91 190 GLY A N 1
ATOM 1490 C CA . GLY A 1 190 ? -1.229 14.318 -0.827 1.00 58.91 190 GLY A CA 1
ATOM 1491 C C . GLY A 1 190 ? -2.681 14.779 -0.955 1.00 58.91 190 GLY A C 1
ATOM 1492 O O . GLY A 1 190 ? -3.353 15.117 0.021 1.00 58.91 190 GLY A O 1
ATOM 1493 N N . GLN A 1 191 ? -3.168 14.790 -2.194 1.00 56.47 191 GLN A N 1
ATOM 1494 C CA . GLN A 1 191 ? -4.560 15.088 -2.529 1.00 56.47 191 GLN A CA 1
ATOM 1495 C C . GLN A 1 191 ? -5.199 13.864 -3.202 1.00 56.47 191 GLN A C 1
ATOM 1497 O O . GLN A 1 191 ? -4.610 13.244 -4.093 1.00 56.47 191 GLN A O 1
ATOM 1502 N N . TYR A 1 192 ? -6.409 13.517 -2.767 1.00 55.00 192 TYR A N 1
ATOM 1503 C CA . TYR A 1 192 ? -7.305 12.610 -3.484 1.00 55.00 192 TYR A CA 1
ATOM 1504 C C . TYR A 1 192 ? -7.988 13.380 -4.598 1.00 55.00 192 TYR A C 1
ATOM 1506 O O . TYR A 1 192 ? -8.572 14.425 -4.317 1.00 55.00 192 TYR A O 1
ATOM 1514 N N . HIS A 1 193 ? -8.002 12.845 -5.814 1.00 48.78 193 HIS A N 1
ATOM 1515 C CA . HIS A 1 193 ? -8.814 13.383 -6.898 1.00 48.78 193 HIS A CA 1
ATOM 1516 C C . HIS A 1 193 ? -9.858 12.335 -7.294 1.00 48.78 193 HIS A C 1
ATOM 1518 O O . HIS A 1 193 ? -9.519 11.250 -7.752 1.00 48.78 193 HIS A O 1
ATOM 1524 N N . PHE A 1 194 ? -11.136 12.651 -7.101 1.00 43.56 194 PHE A N 1
ATOM 1525 C CA . PHE A 1 194 ? -12.241 11.830 -7.598 1.00 43.56 194 PHE A CA 1
ATOM 1526 C C . PHE A 1 194 ? -12.794 12.460 -8.868 1.00 43.56 194 PHE A C 1
ATOM 1528 O O . PHE A 1 194 ? -13.270 13.590 -8.775 1.00 43.56 194 PHE A O 1
ATOM 1535 N N . GLU A 1 195 ? -12.780 11.768 -10.009 1.00 39.00 195 GLU A N 1
ATOM 1536 C CA . GLU A 1 195 ? -13.669 12.135 -11.126 1.00 39.00 195 GLU A CA 1
ATOM 1537 C C . GLU A 1 195 ? -15.127 11.755 -10.839 1.00 39.00 195 GLU A C 1
ATOM 1539 O O . GLU A 1 195 ? -15.368 10.656 -10.289 1.00 39.00 195 GLU A O 1
#

InterPro domains:
  IPR015813 Pyruvate/Phosphoenolpyruvate kinase-like domain superfamily [SSF51621] (33-169)
  IPR040442 Pyruvate kinase-like domain superfamily [G3DSA:3.20.20.60] (7-193)

Solvent-accessible surface area (backbone atoms only — not comparable to full-atom values): 10516 Å² total; per-residue (Å²): 130,65,52,70,46,54,37,33,59,61,54,91,92,49,83,80,62,86,83,48,69,25,31,35,43,55,59,51,60,49,30,38,71,76,69,73,36,79,39,63,53,82,69,57,59,69,60,51,49,53,50,49,36,58,55,47,76,75,50,88,60,48,33,34,40,59,44,46,32,22,72,50,53,37,70,40,13,20,52,49,44,46,50,39,50,74,44,63,27,42,29,41,30,40,33,38,34,30,66,68,36,34,74,90,67,56,45,63,33,58,64,64,62,36,43,46,28,51,46,25,34,57,69,39,61,70,86,79,71,47,42,46,25,43,28,46,64,33,49,91,82,52,39,70,71,46,46,53,54,47,49,52,50,38,50,74,65,61,44,53,27,37,37,40,39,70,61,58,64,77,63,58,72,67,64,84,72,93,54,44,44,31,44,29,63,76,97,45,56,31,45,35,48,36,126

Foldseek 3Di:
DKDKAFEAEDQVVDPDDPRHQEYEDDVQSVCCVPPVDGQPQPDALVVQLVVLLVSVVRDPHAYEYECEQLRAALVSLLVSLLSNLVSQHQEYEHEQFDPPAGPVDGHGDPLVRSLSNLLSNVVSDDDNSHFYEYEYDHCVPQPLVSVVSSVVSSVVSPGQEYEYECDDPVSVVVDDDQHWYWYHYPPGGGMTIHD